Protein AF-A0A533MNU8-F1 (afdb_monomer)

pLDDT: mean 93.95, std 7.34, range [42.0, 98.75]

Mean predicted aligned error: 4.4 Å

Radius of gyration: 21.39 Å; Cα contacts (8 Å, |Δi|>4): 479; chains: 1; bounding box: 49×36×60 Å

Solvent-accessible surface area (backbone atoms only — not comparable to full-atom values): 11714 Å² total; per-residue (Å²): 131,82,55,63,58,58,56,50,42,51,74,52,52,31,62,83,19,85,41,32,45,70,52,74,74,72,39,68,40,96,87,63,68,30,37,36,36,43,27,75,46,27,35,34,39,33,30,90,92,70,39,64,24,40,38,41,59,70,57,35,58,45,40,55,76,58,51,42,58,82,24,80,37,34,50,53,67,32,48,60,43,76,71,55,90,77,22,35,32,35,41,27,76,41,28,36,37,46,30,37,80,90,44,44,65,31,64,45,43,64,72,53,40,54,52,42,51,76,58,49,34,66,76,19,86,40,36,47,64,51,48,67,70,40,70,40,94,87,68,68,28,41,37,37,42,29,73,50,28,35,35,39,34,30,88,94,58,45,73,30,50,37,43,68,63,35,42,56,53,42,48,76,54,48,31,87,80,15,84,40,42,54,61,65,36,65,58,49,76,56,88,63,24,32,36,32,39,28,72,28,23,37,33,36,30,36,48,85,74,74,40,78,48,79,47,78,46,81,85,126

Nearest PDB structures (foldseek):
  6swz-assembly1_AAA  TM=9.090E-01  e=2.881E-19  Corynebacterium glutamicum
  6sx4-assembly4_DDD  TM=9.041E-01  e=3.971E-18  Corynebacterium glutamicum
  6sx4-assembly2_BBB  TM=8.972E-01  e=9.354E-18  Corynebacterium glutamicum
  9jom-assembly1_A  TM=8.653E-01  e=8.839E-02  Wenyingzhuangia fucanilytica
  1qjs-assembly2_B  TM=2.068E-01  e=2.722E-03  Oryctolagus cuniculus

Secondary structure (DSSP, 8-state):
---HHHHHHHHTTGGGSTT-SEEEEEEE-TTSS-EEEEETTEEEEEETTTEEEEEEHHHHHHHHHTTGGGSTT-SB-SPPEEEETTEEEEEETTEEEEEETTTEEEEE-HHHHHHHHHTTGGGSTT-SB-SPPEEPTTSS-EEEEBSSEEEEEETTTEEEEEEHHHHHHHHHTTGGGSTT-SB-SPPEEETTEEEEEETTEEEEEETTTTEEEEEEPP--

Sequence (220 aa):
MFDEIEKKWASMGGADGVLGKPYGESRKTIDGNGKYQRFDNGSIYWNPDVGAFYIYGVVESKYTKMGYESSYLGFPTSDTIDLGDKRSYNNFTGGVIYCHPLFHCIALRGPILDKWKQMGAEKSVMGYPVREIQATEDGKGECQHFQFGDIYSHPDHGIFEMRGRPRIEWYKLGGLNGKFGPPVSEVTESEDGSYQNFKHGTIVWHGKQQKVDIQEHGTA

Structure (mmCIF, N/CA/C/O backbone):
data_AF-A0A533MNU8-F1
#
_entry.id   AF-A0A533MNU8-F1
#
loop_
_atom_site.group_PDB
_atom_site.id
_atom_site.type_symbol
_atom_site.label_atom_id
_atom_site.label_alt_id
_atom_site.label_comp_id
_atom_site.label_asym_id
_atom_site.label_entity_id
_atom_site.label_seq_id
_atom_site.pdbx_PDB_ins_code
_atom_site.Cartn_x
_atom_site.Cartn_y
_atom_site.Cartn_z
_atom_site.occupancy
_atom_site.B_iso_or_equiv
_atom_site.auth_seq_id
_atom_site.auth_comp_id
_atom_site.auth_asym_id
_atom_site.auth_atom_id
_atom_site.pdbx_PDB_model_num
ATOM 1 N N . MET A 1 1 ? 28.102 2.061 -23.383 1.00 45.12 1 MET A N 1
ATOM 2 C CA . MET A 1 1 ? 27.511 1.709 -22.076 1.00 45.12 1 MET A CA 1
ATOM 3 C C . MET A 1 1 ? 26.123 1.182 -22.381 1.00 45.12 1 MET A C 1
ATOM 5 O O . MET A 1 1 ? 25.365 1.924 -22.988 1.00 45.12 1 MET A O 1
ATOM 9 N N . PHE A 1 2 ? 25.849 -0.098 -22.127 1.00 53.19 2 PHE A N 1
ATOM 10 C CA . PHE A 1 2 ? 24.526 -0.674 -22.402 1.00 53.19 2 PHE A CA 1
ATOM 11 C C . PHE A 1 2 ? 23.472 -0.001 -21.521 1.00 53.19 2 PHE A C 1
ATOM 13 O O . PHE A 1 2 ? 23.753 0.256 -20.348 1.00 53.19 2 PHE A O 1
ATOM 20 N N . ASP A 1 3 ? 22.307 0.290 -22.097 1.00 86.75 3 ASP A N 1
ATOM 21 C CA . ASP A 1 3 ? 21.163 0.853 -21.383 1.00 86.75 3 ASP A CA 1
ATOM 22 C C . ASP A 1 3 ? 20.743 -0.123 -20.267 1.00 86.75 3 ASP A C 1
ATOM 24 O O . ASP A 1 3 ? 20.550 -1.312 -20.519 1.00 86.75 3 ASP A O 1
ATOM 28 N N . GLU A 1 4 ? 20.642 0.343 -19.017 1.00 93.94 4 GLU A N 1
ATOM 29 C CA . GLU A 1 4 ? 20.259 -0.501 -17.869 1.00 93.94 4 GLU A CA 1
ATOM 30 C C . GLU A 1 4 ? 18.870 -1.126 -18.065 1.00 93.94 4 GLU A C 1
ATOM 32 O O . GLU A 1 4 ? 18.605 -2.237 -17.604 1.00 93.94 4 GLU A O 1
ATOM 37 N N . ILE A 1 5 ? 18.006 -0.442 -18.820 1.00 96.38 5 ILE A N 1
ATOM 38 C CA . ILE A 1 5 ? 16.704 -0.956 -19.235 1.00 96.38 5 ILE A CA 1
ATOM 39 C C . ILE A 1 5 ? 16.857 -2.188 -20.137 1.00 96.38 5 ILE A C 1
ATOM 41 O O . ILE A 1 5 ? 16.197 -3.201 -19.911 1.00 96.38 5 ILE A O 1
ATOM 45 N N . GLU A 1 6 ? 17.740 -2.124 -21.135 1.00 95.12 6 GLU A N 1
ATOM 46 C CA . GLU A 1 6 ? 17.983 -3.225 -22.072 1.00 95.12 6 GLU A CA 1
ATOM 47 C C . GLU A 1 6 ? 18.607 -4.425 -21.356 1.00 95.12 6 GLU A C 1
ATOM 49 O O . GLU A 1 6 ? 18.153 -5.554 -21.539 1.00 95.12 6 GLU A O 1
ATOM 54 N N . LYS A 1 7 ? 19.591 -4.184 -20.476 1.00 95.31 7 LYS A N 1
ATOM 55 C CA . LYS A 1 7 ? 20.201 -5.244 -19.657 1.00 95.31 7 LYS A CA 1
ATOM 56 C C . LYS A 1 7 ? 19.157 -5.990 -18.833 1.00 95.31 7 LYS A C 1
ATOM 58 O O . LYS A 1 7 ? 19.188 -7.218 -18.768 1.00 95.31 7 LYS A O 1
ATOM 63 N N . LYS A 1 8 ? 18.239 -5.249 -18.207 1.00 96.69 8 LYS A N 1
ATOM 64 C CA . LYS A 1 8 ? 17.173 -5.826 -17.391 1.00 96.69 8 LYS A CA 1
ATOM 65 C C . LYS A 1 8 ? 16.153 -6.585 -18.235 1.00 96.69 8 LYS A C 1
ATOM 67 O O . LYS A 1 8 ? 15.795 -7.702 -17.893 1.00 96.69 8 LYS A O 1
ATOM 72 N N . TRP A 1 9 ? 15.719 -6.029 -19.360 1.00 97.31 9 TRP A N 1
ATOM 73 C CA . TRP A 1 9 ? 14.811 -6.733 -20.266 1.00 97.31 9 TRP A CA 1
ATOM 74 C C . TRP A 1 9 ? 15.428 -8.034 -20.804 1.00 97.31 9 TRP A C 1
ATOM 76 O O . TRP A 1 9 ? 14.780 -9.081 -20.793 1.00 97.31 9 TRP A O 1
ATOM 86 N N . ALA A 1 10 ? 16.705 -8.001 -21.196 1.00 96.38 10 ALA A N 1
ATOM 87 C CA . ALA A 1 10 ? 17.428 -9.180 -21.659 1.00 96.38 10 ALA A CA 1
ATOM 88 C C . ALA A 1 10 ? 17.548 -10.258 -20.567 1.00 96.38 10 ALA A C 1
ATOM 90 O O . ALA A 1 10 ? 17.359 -11.440 -20.857 1.00 96.38 10 ALA A O 1
ATOM 91 N N . SER A 1 11 ? 17.793 -9.877 -19.305 1.00 96.12 11 SER A N 1
ATOM 92 C CA . SER A 1 11 ? 17.856 -10.838 -18.192 1.00 96.12 11 SER A CA 1
ATOM 93 C C . SER A 1 11 ? 16.505 -11.484 -17.862 1.00 96.12 11 SER A C 1
ATOM 95 O O . SER A 1 11 ? 16.470 -12.556 -17.263 1.00 96.12 11 SER A O 1
ATOM 97 N N . MET A 1 12 ? 15.401 -10.875 -18.299 1.00 95.62 12 MET A N 1
ATOM 98 C CA . MET A 1 12 ? 14.038 -11.394 -18.154 1.00 95.62 12 MET A CA 1
ATOM 99 C C . MET A 1 12 ? 13.583 -12.279 -19.327 1.00 95.62 12 MET A C 1
ATOM 101 O O . MET A 1 12 ? 12.401 -12.609 -19.414 1.00 95.62 12 MET A O 1
ATOM 105 N N . GLY A 1 13 ? 14.489 -12.654 -20.237 1.00 96.56 13 GLY A N 1
ATOM 106 C CA . GLY A 1 13 ? 14.170 -13.465 -21.418 1.00 96.56 13 GLY A CA 1
ATOM 107 C C . GLY A 1 13 ? 13.817 -12.653 -22.667 1.00 96.56 13 GLY A C 1
ATOM 108 O O . GLY A 1 13 ? 13.390 -13.223 -23.668 1.00 96.56 13 GLY A O 1
ATOM 109 N N . GLY A 1 14 ? 14.006 -11.330 -22.638 1.00 96.06 14 GLY A N 1
ATOM 110 C CA . GLY A 1 14 ? 13.800 -10.471 -23.799 1.00 96.06 14 GLY A CA 1
ATOM 111 C C . GLY A 1 14 ? 12.376 -10.561 -24.356 1.00 96.06 14 GLY A C 1
ATOM 112 O O . GLY A 1 14 ? 11.398 -10.495 -23.612 1.00 96.06 14 GLY A O 1
ATOM 113 N N . ALA A 1 15 ? 12.259 -10.716 -25.677 1.00 96.69 15 ALA A N 1
ATOM 114 C CA . ALA A 1 15 ? 10.974 -10.733 -26.379 1.00 96.69 15 ALA A CA 1
ATOM 115 C C . ALA A 1 15 ? 10.077 -11.927 -26.008 1.00 96.69 15 ALA A C 1
ATOM 117 O O . ALA A 1 15 ? 8.860 -11.817 -26.145 1.00 96.69 15 ALA A O 1
ATOM 118 N N . ASP A 1 16 ? 10.666 -13.026 -25.531 1.00 96.94 16 ASP A N 1
ATOM 119 C CA . ASP A 1 16 ? 9.946 -14.219 -25.069 1.00 96.94 16 ASP A CA 1
ATOM 120 C C . ASP A 1 16 ? 9.620 -14.152 -23.562 1.00 96.94 16 ASP A C 1
ATOM 122 O O . ASP A 1 16 ? 8.959 -15.035 -23.014 1.00 96.94 16 ASP A O 1
ATOM 126 N N . GLY A 1 17 ? 10.093 -13.104 -22.880 1.00 96.12 17 GLY A N 1
ATOM 127 C CA . GLY A 1 17 ? 9.852 -12.848 -21.466 1.00 96.12 17 GLY A CA 1
ATOM 128 C C . GLY A 1 17 ? 8.482 -12.235 -21.175 1.00 96.12 17 GLY A C 1
ATOM 129 O O . GLY A 1 17 ? 7.736 -11.832 -22.066 1.00 96.12 17 GLY A O 1
ATOM 130 N N . VAL A 1 18 ? 8.167 -12.090 -19.882 1.00 94.62 18 VAL A N 1
ATOM 131 C CA . VAL A 1 18 ? 6.848 -11.620 -19.403 1.00 94.62 18 VAL A CA 1
ATOM 132 C C . VAL A 1 18 ? 6.447 -10.243 -19.945 1.00 94.62 18 VAL A C 1
ATOM 134 O O . VAL A 1 18 ? 5.264 -9.983 -20.160 1.00 94.62 18 VAL A O 1
ATOM 137 N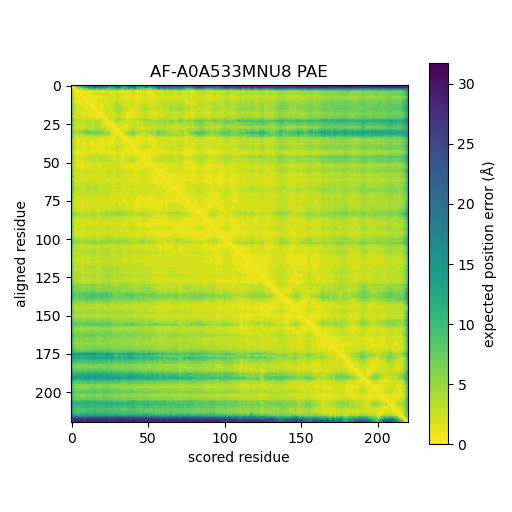 N . LEU A 1 19 ? 7.419 -9.362 -20.198 1.00 96.56 19 LEU A N 1
ATOM 138 C CA . LEU A 1 19 ? 7.156 -8.013 -20.703 1.00 96.56 19 LEU A CA 1
ATOM 139 C C . LEU A 1 19 ? 6.843 -7.985 -22.205 1.00 96.56 19 LEU A C 1
ATOM 141 O O . LEU A 1 19 ? 6.176 -7.054 -22.649 1.00 96.56 19 LEU A O 1
ATOM 145 N N . GLY A 1 20 ? 7.271 -8.994 -22.969 1.00 96.94 20 GLY A N 1
ATOM 146 C CA . GLY A 1 20 ? 7.137 -9.024 -24.424 1.00 96.94 20 GLY A CA 1
ATOM 147 C C . GLY A 1 20 ? 8.116 -8.090 -25.140 1.00 96.94 20 GLY A C 1
ATOM 148 O O . GLY A 1 20 ? 9.210 -7.792 -24.644 1.00 96.94 20 GLY A O 1
ATOM 149 N N . LYS A 1 21 ? 7.742 -7.641 -26.341 1.00 96.88 21 LYS A N 1
ATOM 150 C CA . LYS A 1 21 ? 8.601 -6.808 -27.191 1.00 96.88 21 LYS A CA 1
ATOM 151 C C . LYS A 1 21 ? 8.570 -5.347 -26.743 1.00 96.88 21 LYS A C 1
ATOM 153 O O . LYS A 1 21 ? 7.562 -4.893 -26.200 1.00 96.88 21 LYS A O 1
ATOM 158 N N . PRO A 1 22 ? 9.656 -4.586 -26.970 1.00 96.44 22 PRO A N 1
ATOM 159 C CA . PRO A 1 22 ? 9.650 -3.154 -26.721 1.00 96.44 22 PRO A CA 1
ATOM 160 C C . PRO A 1 22 ? 8.662 -2.452 -27.655 1.00 96.44 22 PRO A C 1
ATOM 162 O O . PRO A 1 22 ? 8.640 -2.677 -28.866 1.00 96.44 22 PRO A O 1
ATOM 165 N N . TYR A 1 23 ? 7.873 -1.554 -27.078 1.00 93.56 23 TYR A N 1
ATOM 166 C CA . TYR A 1 23 ? 6.987 -0.653 -27.793 1.00 93.56 23 TYR A CA 1
ATOM 167 C C . TYR A 1 23 ? 7.686 0.694 -28.022 1.00 93.56 23 TYR A C 1
ATOM 169 O O . TYR A 1 23 ? 7.708 1.563 -27.146 1.00 93.56 23 TYR A O 1
ATOM 177 N N . GLY A 1 24 ? 8.257 0.868 -29.216 1.00 90.94 24 GLY A N 1
ATOM 178 C CA . GLY A 1 24 ? 9.030 2.060 -29.580 1.00 90.94 24 GLY A CA 1
ATOM 179 C C . GLY A 1 24 ? 10.357 2.176 -28.824 1.00 90.94 24 GLY A C 1
ATOM 180 O O . GLY A 1 24 ? 10.807 1.223 -28.196 1.00 90.94 24 GLY A O 1
ATOM 181 N N . GLU A 1 25 ? 10.986 3.347 -28.895 1.00 90.38 25 GLU A N 1
ATOM 182 C CA . GLU A 1 25 ? 12.256 3.631 -28.212 1.00 90.38 25 GLU A CA 1
ATOM 183 C C . GLU A 1 25 ? 12.061 4.064 -26.753 1.00 90.38 25 GLU A C 1
ATOM 185 O O . GLU A 1 25 ? 10.991 4.557 -26.369 1.00 90.38 25 GLU A O 1
ATOM 190 N N . SER A 1 26 ? 13.130 3.947 -25.960 1.00 92.62 26 SER A N 1
ATOM 191 C CA . SER A 1 26 ? 13.148 4.422 -24.582 1.00 92.62 26 SER A CA 1
ATOM 192 C C . SER A 1 26 ? 13.075 5.948 -24.549 1.00 92.62 26 SER A C 1
ATOM 194 O O . SER A 1 26 ? 13.608 6.657 -25.405 1.00 92.62 26 SER A O 1
ATOM 196 N N . ARG A 1 27 ? 12.364 6.483 -23.558 1.00 94.62 27 ARG A N 1
ATOM 197 C CA . ARG A 1 27 ? 12.090 7.917 -23.420 1.00 94.62 27 ARG A CA 1
ATOM 198 C C . ARG A 1 27 ? 12.592 8.411 -22.079 1.00 94.62 27 ARG A C 1
ATOM 200 O O . ARG A 1 27 ? 12.615 7.662 -21.108 1.00 94.62 27 ARG A O 1
ATOM 207 N N . LYS A 1 28 ? 12.972 9.686 -22.013 1.00 94.81 28 LYS A N 1
ATOM 208 C CA . LYS A 1 28 ? 13.216 10.353 -20.730 1.00 94.81 28 LYS A CA 1
ATOM 209 C C . LYS A 1 28 ? 11.894 10.532 -19.984 1.00 94.81 28 LYS A C 1
ATOM 211 O O . LYS A 1 28 ? 10.858 10.748 -20.619 1.00 94.81 28 LYS A O 1
ATOM 216 N N . THR A 1 29 ? 11.941 10.451 -18.661 1.00 92.50 29 THR A N 1
ATOM 217 C CA . THR A 1 29 ? 10.822 10.858 -17.803 1.00 92.50 29 THR A CA 1
ATOM 218 C C . THR A 1 29 ? 10.595 12.363 -17.897 1.00 92.50 29 THR A C 1
ATOM 220 O O . THR A 1 29 ? 11.476 13.107 -18.337 1.00 92.50 29 THR A O 1
ATOM 223 N N . ILE A 1 30 ? 9.400 12.815 -17.512 1.00 89.75 30 ILE A N 1
ATOM 224 C CA . ILE A 1 30 ? 8.998 14.228 -17.641 1.00 89.75 30 ILE A CA 1
ATOM 225 C C . ILE A 1 30 ? 9.935 15.162 -16.863 1.00 89.75 30 ILE A C 1
ATOM 227 O O . ILE A 1 30 ? 10.275 16.238 -17.348 1.00 89.75 30 ILE A O 1
ATOM 231 N N . ASP A 1 31 ? 10.387 14.734 -15.686 1.00 85.19 31 ASP A N 1
ATOM 232 C CA . ASP A 1 31 ? 11.329 15.473 -14.842 1.00 85.19 31 ASP A CA 1
ATOM 233 C C . ASP A 1 31 ? 12.786 15.408 -15.338 1.00 85.19 31 ASP A C 1
ATOM 235 O O . ASP A 1 31 ? 13.654 16.102 -14.816 1.00 85.19 31 ASP A O 1
ATOM 239 N N . GLY A 1 32 ? 13.067 14.581 -16.350 1.00 88.94 32 GLY A N 1
ATOM 240 C CA . GLY A 1 32 ? 14.397 14.368 -16.910 1.00 88.94 32 GLY A CA 1
ATOM 241 C C . GLY A 1 32 ? 15.340 13.526 -16.043 1.00 88.94 32 GLY A C 1
ATOM 242 O O . GLY A 1 32 ? 16.451 13.244 -16.498 1.00 88.94 32 GLY A O 1
ATOM 243 N N . ASN A 1 33 ? 14.911 13.086 -14.855 1.00 89.38 33 ASN A N 1
ATOM 244 C CA . ASN A 1 33 ? 15.746 12.355 -13.894 1.00 89.38 33 ASN A CA 1
ATOM 245 C C . ASN A 1 33 ? 15.717 10.839 -14.097 1.00 89.38 33 ASN A C 1
ATOM 247 O O . ASN A 1 33 ? 16.211 10.084 -13.266 1.00 89.38 33 ASN A O 1
ATOM 251 N N . GLY A 1 34 ? 15.142 10.361 -15.192 1.00 94.31 34 GLY A N 1
ATOM 252 C CA . GLY A 1 34 ? 15.063 8.944 -15.475 1.00 94.31 34 GLY A CA 1
ATOM 253 C C . GLY A 1 34 ? 14.770 8.652 -16.933 1.00 94.31 34 GLY A C 1
ATOM 254 O O . GLY A 1 34 ? 14.656 9.535 -17.790 1.00 94.31 34 GLY A O 1
ATOM 255 N N . LYS A 1 35 ? 14.657 7.361 -17.210 1.00 95.94 35 LYS A N 1
ATOM 256 C CA . LYS A 1 35 ? 14.216 6.821 -18.488 1.00 95.94 35 LYS A CA 1
ATOM 257 C C . LYS A 1 35 ? 13.169 5.751 -18.254 1.00 95.94 35 LYS A C 1
ATOM 259 O O . LYS A 1 35 ? 13.171 5.089 -17.220 1.00 95.94 35 LYS A O 1
ATOM 264 N N . TYR A 1 36 ? 12.318 5.539 -19.241 1.00 96.50 36 TYR A N 1
ATOM 265 C CA . TYR A 1 36 ? 11.436 4.388 -19.275 1.00 96.50 36 TYR A CA 1
ATOM 266 C C . TYR A 1 36 ? 11.354 3.806 -20.681 1.00 96.50 36 TYR A C 1
ATOM 268 O O . TYR A 1 36 ? 11.509 4.510 -21.680 1.00 96.50 36 TYR A O 1
ATOM 276 N N . GLN A 1 37 ? 11.075 2.513 -20.749 1.00 96.88 37 GLN A N 1
ATOM 277 C CA . GLN A 1 37 ? 10.723 1.800 -21.968 1.00 96.88 37 GLN A CA 1
ATOM 278 C C . GLN A 1 37 ? 9.406 1.083 -21.722 1.00 96.88 37 GLN A C 1
ATOM 280 O O . GLN A 1 37 ? 9.255 0.375 -20.725 1.00 96.88 37 GLN A O 1
ATOM 285 N N . ARG A 1 38 ? 8.468 1.259 -22.650 1.00 96.56 38 ARG A N 1
ATOM 286 C CA . ARG A 1 38 ? 7.234 0.475 -22.676 1.00 96.56 38 ARG A CA 1
ATOM 287 C C . ARG A 1 38 ? 7.467 -0.812 -23.444 1.00 96.56 38 ARG A C 1
ATOM 289 O O . ARG A 1 38 ? 8.222 -0.825 -24.413 1.00 96.56 38 ARG A O 1
ATOM 296 N N . PHE A 1 39 ? 6.788 -1.859 -23.027 1.00 97.00 39 PHE A N 1
ATOM 297 C CA . PHE A 1 39 ? 6.738 -3.162 -23.666 1.00 97.00 39 PHE A CA 1
ATOM 298 C C . PHE A 1 39 ? 5.272 -3.574 -23.817 1.00 97.00 39 PHE A C 1
ATOM 300 O O . PHE A 1 39 ? 4.390 -2.914 -23.266 1.00 97.00 39 PHE A O 1
ATOM 307 N N . ASP A 1 40 ? 5.008 -4.658 -24.543 1.00 95.31 40 ASP A N 1
ATOM 308 C CA . ASP A 1 40 ? 3.643 -5.141 -24.792 1.00 95.31 40 ASP A CA 1
ATOM 309 C C . ASP A 1 40 ? 2.819 -5.320 -23.501 1.00 95.31 40 ASP A C 1
ATOM 311 O O . ASP A 1 40 ? 1.636 -4.984 -23.473 1.00 95.31 40 ASP A O 1
ATOM 315 N N . ASN A 1 41 ? 3.445 -5.809 -22.421 1.00 94.44 41 ASN A N 1
ATOM 316 C CA . ASN A 1 41 ? 2.749 -6.176 -21.179 1.00 94.44 41 ASN A CA 1
ATOM 317 C C . ASN A 1 41 ? 3.141 -5.339 -19.949 1.00 94.44 41 ASN A C 1
ATOM 319 O O . ASN A 1 41 ? 2.692 -5.637 -18.839 1.00 94.44 41 ASN A O 1
ATOM 323 N N . GLY A 1 42 ? 3.988 -4.320 -20.100 1.00 96.25 42 GLY A N 1
ATOM 324 C CA . GLY A 1 42 ? 4.452 -3.521 -18.968 1.00 96.25 42 GLY A CA 1
ATOM 325 C C . GLY A 1 42 ? 5.513 -2.498 -19.341 1.00 96.25 42 GLY A C 1
ATOM 326 O O . GLY A 1 42 ? 5.724 -2.187 -20.508 1.00 96.25 42 GLY A O 1
ATOM 327 N N . SER A 1 43 ? 6.198 -1.957 -18.341 1.00 97.31 43 SER A N 1
ATOM 328 C CA . SER A 1 43 ? 7.244 -0.952 -18.532 1.00 97.31 43 SER A CA 1
ATOM 329 C C . SER A 1 43 ? 8.441 -1.230 -17.635 1.00 97.31 43 SER A C 1
ATOM 331 O O . SER A 1 43 ? 8.279 -1.714 -16.518 1.00 97.31 43 SER A O 1
ATOM 333 N N . ILE A 1 44 ? 9.638 -0.878 -18.101 1.00 98.06 44 ILE A N 1
ATOM 334 C CA . ILE A 1 44 ? 10.830 -0.777 -17.254 1.00 98.06 44 ILE A CA 1
ATOM 335 C C . ILE A 1 44 ? 11.149 0.699 -17.073 1.00 98.06 44 ILE A C 1
ATOM 337 O O . ILE A 1 44 ? 11.264 1.431 -18.056 1.00 98.06 44 ILE A O 1
ATOM 341 N N . TYR A 1 45 ? 11.320 1.111 -15.823 1.00 97.50 45 TYR A N 1
ATOM 342 C CA . TYR A 1 45 ? 11.778 2.438 -15.434 1.00 97.50 45 TYR A CA 1
ATOM 343 C C . TYR A 1 45 ? 13.195 2.344 -14.898 1.00 97.50 45 TYR A C 1
ATOM 345 O O . TYR A 1 45 ? 13.511 1.403 -14.178 1.00 97.50 45 TYR A O 1
ATOM 353 N N . TRP A 1 46 ? 14.023 3.331 -15.215 1.00 97.12 46 TRP A N 1
ATOM 354 C CA . TRP A 1 46 ? 15.350 3.509 -14.650 1.00 97.12 46 TRP A CA 1
ATOM 355 C C . TRP A 1 46 ? 15.522 4.938 -14.144 1.00 97.12 46 TRP A C 1
ATOM 357 O O . TRP A 1 46 ? 15.183 5.894 -14.843 1.00 97.12 46 TRP A O 1
ATOM 367 N N . ASN A 1 47 ? 16.099 5.080 -12.958 1.00 94.94 47 ASN A N 1
ATOM 368 C CA . ASN A 1 47 ? 16.574 6.347 -12.407 1.00 94.94 47 ASN A CA 1
ATOM 369 C C . ASN A 1 47 ? 17.912 6.089 -11.676 1.00 94.94 47 ASN A C 1
ATOM 371 O O . ASN A 1 47 ? 18.102 4.990 -11.147 1.00 94.94 47 ASN A O 1
ATOM 375 N N . PRO A 1 48 ? 18.859 7.046 -11.668 1.00 94.31 48 PRO A N 1
ATOM 376 C CA . PRO A 1 48 ? 20.182 6.865 -11.069 1.00 94.31 48 PRO A CA 1
ATOM 377 C C . PRO A 1 48 ? 20.168 6.548 -9.567 1.00 94.31 48 PRO A C 1
ATOM 379 O O . PRO A 1 48 ? 21.097 5.892 -9.103 1.00 94.31 48 PRO A O 1
ATOM 382 N N . ASP A 1 49 ? 19.145 6.972 -8.824 1.00 93.88 49 ASP A N 1
ATOM 383 C CA . ASP A 1 49 ? 19.070 6.798 -7.371 1.00 93.88 49 ASP A CA 1
ATOM 384 C C . ASP A 1 49 ? 18.606 5.389 -6.978 1.00 93.88 49 ASP A C 1
ATOM 386 O O . ASP A 1 49 ? 18.992 4.878 -5.927 1.00 93.88 49 ASP A O 1
ATOM 390 N N . VAL A 1 50 ? 17.779 4.749 -7.815 1.00 94.88 50 VAL A N 1
ATOM 391 C CA . VAL A 1 50 ? 17.130 3.466 -7.481 1.00 94.88 50 VAL A CA 1
ATOM 392 C C . VAL A 1 50 ? 17.486 2.320 -8.431 1.00 94.88 50 VAL A C 1
ATOM 394 O O . VAL A 1 50 ? 17.437 1.161 -8.034 1.00 94.88 50 VAL A O 1
ATOM 397 N N . GLY A 1 51 ? 17.905 2.609 -9.662 1.00 96.00 51 GLY A N 1
ATOM 398 C CA . GLY A 1 51 ? 18.203 1.608 -10.688 1.00 96.00 51 GLY A CA 1
ATOM 399 C C . GLY A 1 51 ? 17.007 1.279 -11.586 1.00 96.00 51 GLY A C 1
ATOM 400 O O . GLY A 1 51 ? 16.067 2.065 -11.697 1.00 96.00 51 GLY A O 1
ATOM 401 N N . ALA A 1 52 ? 17.080 0.142 -12.291 1.00 97.44 52 ALA A N 1
ATOM 402 C CA . ALA A 1 52 ? 16.057 -0.294 -13.244 1.00 97.44 52 ALA A CA 1
ATOM 403 C C . ALA A 1 52 ? 15.066 -1.282 -12.610 1.00 97.44 52 ALA A C 1
ATOM 405 O O . ALA A 1 52 ? 15.488 -2.315 -12.087 1.00 97.44 52 ALA A O 1
ATOM 406 N N . PHE A 1 53 ? 13.761 -1.037 -12.741 1.00 98.31 53 PHE A N 1
ATOM 407 C CA . PHE A 1 53 ? 12.695 -1.917 -12.249 1.00 98.31 53 PHE A CA 1
ATOM 408 C C . PHE A 1 53 ? 11.530 -2.022 -13.221 1.00 98.31 53 PHE A C 1
ATOM 410 O O . PHE A 1 53 ? 11.181 -1.047 -13.891 1.00 98.31 53 PHE A O 1
ATOM 417 N N . TYR A 1 54 ? 10.928 -3.209 -13.290 1.00 97.94 54 TYR A N 1
ATOM 418 C CA . TYR A 1 54 ? 9.766 -3.446 -14.134 1.00 97.94 54 TYR A CA 1
ATOM 419 C C . TYR A 1 54 ? 8.454 -3.363 -13.356 1.00 97.94 54 TYR A C 1
ATOM 421 O O . TYR A 1 54 ? 8.342 -3.803 -12.209 1.00 97.94 54 TYR A O 1
ATOM 429 N N . ILE A 1 55 ? 7.437 -2.841 -14.032 1.00 98.19 55 ILE A N 1
ATOM 430 C CA . ILE A 1 55 ? 6.053 -2.827 -13.573 1.00 98.19 55 ILE A CA 1
ATOM 431 C C . ILE A 1 55 ? 5.196 -3.439 -14.677 1.00 98.19 55 ILE A C 1
ATOM 433 O O . ILE A 1 55 ? 5.298 -3.022 -15.832 1.00 98.19 55 ILE A O 1
ATOM 437 N N . TYR A 1 56 ? 4.355 -4.416 -14.344 1.00 96.94 56 TYR A N 1
ATOM 438 C CA . TYR A 1 56 ? 3.456 -5.045 -15.313 1.00 96.94 56 TYR A CA 1
ATOM 439 C C . TYR A 1 56 ? 2.069 -5.343 -14.729 1.00 96.94 56 TYR A C 1
ATOM 441 O O . TYR A 1 56 ? 1.829 -5.238 -13.521 1.00 96.94 56 TYR A O 1
ATOM 449 N N . GLY A 1 57 ? 1.134 -5.705 -15.609 1.00 95.19 57 GLY A N 1
ATOM 450 C CA . GLY A 1 57 ? -0.197 -6.175 -15.230 1.00 95.19 57 GLY A CA 1
ATOM 451 C C . GLY A 1 57 ? -1.036 -5.143 -14.467 1.00 95.19 57 GLY A C 1
ATOM 452 O O . GLY A 1 57 ? -1.057 -3.954 -14.781 1.00 95.19 57 GLY A O 1
ATOM 453 N N . VAL A 1 58 ? -1.772 -5.605 -13.452 1.00 96.69 58 VAL A N 1
ATOM 454 C CA . VAL A 1 58 ? -2.738 -4.761 -12.722 1.00 96.69 58 VAL A CA 1
ATOM 455 C C . VAL A 1 58 ? -2.077 -3.629 -11.928 1.00 96.69 58 VAL A C 1
ATOM 457 O O . VAL A 1 58 ? -2.689 -2.571 -11.763 1.00 96.69 58 VAL A O 1
ATOM 460 N N . VAL A 1 59 ? -0.824 -3.808 -11.492 1.00 98.25 59 VAL A N 1
ATOM 461 C CA . VAL A 1 59 ? -0.062 -2.745 -10.821 1.00 98.25 59 VAL A CA 1
ATOM 462 C C . VAL A 1 59 ? 0.259 -1.620 -11.804 1.00 98.25 59 VAL A C 1
ATOM 464 O O . VAL A 1 59 ? 0.026 -0.452 -11.493 1.00 98.25 59 VAL A O 1
ATOM 467 N N . GLU A 1 60 ? 0.708 -1.962 -13.014 1.00 97.25 60 GLU A N 1
ATOM 468 C CA . GLU A 1 60 ? 0.991 -0.995 -14.085 1.00 97.25 60 GLU A CA 1
ATOM 469 C C . GLU A 1 60 ? -0.269 -0.215 -14.486 1.00 97.25 60 GLU A C 1
ATOM 471 O O . GLU A 1 60 ? -0.235 1.013 -14.601 1.00 97.25 60 GLU A O 1
ATOM 476 N N . SER A 1 61 ? -1.418 -0.893 -14.543 1.00 96.69 61 SER A N 1
ATOM 477 C CA . SER A 1 61 ? -2.709 -0.250 -14.808 1.00 96.69 61 SER A CA 1
ATOM 478 C C . SER A 1 61 ? -3.091 0.788 -13.744 1.00 96.69 61 SER A C 1
ATOM 480 O O . SER A 1 61 ? -3.663 1.833 -14.069 1.00 96.69 61 SER A O 1
ATOM 482 N N . LYS A 1 62 ? -2.802 0.527 -12.461 1.00 97.88 62 LYS A N 1
ATOM 483 C CA . LYS A 1 62 ? -3.036 1.492 -11.374 1.00 97.88 62 LYS A CA 1
ATOM 484 C C . LYS A 1 62 ? -2.040 2.646 -11.434 1.00 97.88 62 LYS A C 1
ATOM 486 O O . LYS A 1 62 ? -2.465 3.796 -11.365 1.00 97.88 62 LYS A O 1
ATOM 491 N N . TYR A 1 63 ? -0.757 2.347 -11.604 1.00 98.06 63 TYR A N 1
ATOM 492 C CA . TYR A 1 63 ? 0.306 3.347 -11.693 1.00 98.06 63 TYR A CA 1
ATOM 493 C C . TYR A 1 63 ? 0.076 4.325 -12.856 1.00 98.06 63 TYR A C 1
ATOM 495 O O . TYR A 1 63 ? 0.147 5.539 -12.675 1.00 98.06 63 TYR A O 1
ATOM 503 N N . THR A 1 64 ? -0.354 3.808 -14.010 1.00 95.88 64 THR A N 1
ATOM 504 C CA . THR A 1 64 ? -0.784 4.597 -15.172 1.00 95.88 64 THR A CA 1
ATOM 505 C C . THR A 1 64 ? -1.886 5.594 -14.823 1.00 95.88 64 THR A C 1
ATOM 507 O O . THR A 1 64 ? -1.774 6.781 -15.127 1.00 95.88 64 THR A O 1
ATOM 510 N N . LYS A 1 65 ? -2.948 5.138 -14.146 1.00 97.31 65 LYS A N 1
ATOM 511 C CA . LYS A 1 65 ? -4.075 5.998 -13.741 1.00 97.31 65 LYS A CA 1
ATOM 512 C C . LYS A 1 65 ? -3.673 7.083 -12.744 1.00 97.31 65 LYS A C 1
ATOM 514 O O . LYS 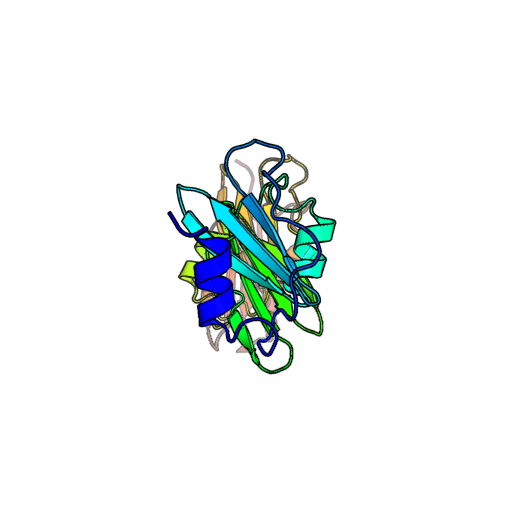A 1 65 ? -4.357 8.095 -12.655 1.00 97.31 65 LYS A O 1
ATOM 519 N N . MET A 1 66 ? -2.595 6.868 -11.996 1.00 97.25 66 MET A N 1
ATOM 520 C CA . MET A 1 66 ? -2.067 7.839 -11.040 1.00 97.25 66 MET A CA 1
ATOM 521 C C . MET A 1 66 ? -1.146 8.881 -11.684 1.00 97.25 66 MET A C 1
ATOM 523 O O . MET A 1 66 ? -0.786 9.842 -11.014 1.00 97.25 66 MET A O 1
ATOM 527 N N . GLY A 1 67 ? -0.785 8.723 -12.961 1.00 96.12 67 GLY A N 1
ATOM 528 C CA . GLY A 1 67 ? 0.154 9.616 -13.644 1.00 96.12 67 GLY A CA 1
ATOM 529 C C . GLY A 1 67 ? 1.608 9.146 -13.587 1.00 96.12 67 GLY A C 1
ATOM 530 O O . GLY A 1 67 ? 2.511 9.969 -13.720 1.00 96.12 67 GLY A O 1
ATOM 531 N N . TYR A 1 68 ? 1.837 7.839 -13.420 1.00 94.94 68 TYR A N 1
ATOM 532 C CA . TYR A 1 68 ? 3.163 7.217 -13.462 1.00 94.94 68 TYR A CA 1
ATOM 533 C C . TYR A 1 68 ? 4.146 7.856 -12.460 1.00 94.94 68 TYR A C 1
ATOM 535 O O . TYR A 1 68 ? 3.786 8.120 -11.307 1.00 94.94 68 TYR A O 1
ATOM 543 N N . GLU A 1 69 ? 5.385 8.113 -12.883 1.00 94.81 69 GLU A N 1
ATOM 544 C CA . GLU A 1 69 ? 6.457 8.679 -12.066 1.00 94.81 69 GLU A CA 1
ATOM 545 C C . GLU A 1 69 ? 6.219 10.140 -11.684 1.00 94.81 69 GLU A C 1
ATOM 547 O O . GLU A 1 69 ? 6.842 10.635 -10.753 1.00 94.81 69 GLU A O 1
ATOM 552 N N . SER A 1 70 ? 5.292 10.821 -12.366 1.00 94.25 70 SER A N 1
ATOM 553 C CA . SER A 1 70 ? 4.878 12.185 -12.013 1.00 94.25 70 SER A CA 1
ATOM 554 C C . SER A 1 70 ? 3.896 12.221 -10.835 1.00 94.25 70 SER A C 1
ATOM 556 O O . SER A 1 70 ? 3.561 13.295 -10.340 1.00 94.25 70 SER A O 1
ATOM 558 N N . SER A 1 71 ? 3.403 11.060 -10.390 1.00 96.44 71 SER A N 1
ATOM 559 C CA . SER A 1 71 ? 2.586 10.941 -9.181 1.00 96.44 71 SER A CA 1
ATOM 560 C C . SER A 1 71 ? 3.442 11.020 -7.913 1.00 96.44 71 SER A C 1
ATOM 562 O O . SER A 1 71 ? 4.662 10.876 -7.959 1.00 96.44 71 SER A O 1
ATOM 564 N N . TYR A 1 72 ? 2.802 11.138 -6.745 1.00 95.94 72 TYR A N 1
ATOM 565 C CA . TYR A 1 72 ? 3.516 11.104 -5.461 1.00 95.94 72 TYR A CA 1
ATOM 566 C C . TYR A 1 72 ? 4.279 9.792 -5.211 1.00 95.94 72 TYR A C 1
ATOM 568 O O . TYR A 1 72 ? 5.118 9.742 -4.317 1.00 95.94 72 TYR A O 1
ATOM 576 N N . LEU A 1 73 ? 3.977 8.715 -5.949 1.00 97.62 73 LEU A N 1
ATOM 577 C CA . LEU A 1 73 ? 4.706 7.457 -5.817 1.00 97.62 73 LEU A CA 1
ATOM 578 C C . LEU A 1 73 ? 6.140 7.586 -6.341 1.00 97.62 73 LEU A C 1
ATOM 580 O O . LEU A 1 73 ? 7.036 6.947 -5.794 1.00 97.62 73 LEU A O 1
ATOM 584 N N . GLY A 1 74 ? 6.376 8.420 -7.355 1.00 96.94 74 GLY A N 1
ATOM 585 C CA . GLY A 1 74 ? 7.672 8.514 -8.020 1.00 96.94 74 GLY A CA 1
ATOM 586 C C . GLY A 1 74 ? 8.057 7.211 -8.724 1.00 96.94 74 GLY A C 1
ATOM 587 O O . GLY A 1 74 ? 7.198 6.520 -9.278 1.00 96.94 74 GLY A O 1
ATOM 588 N N . PHE A 1 75 ? 9.347 6.877 -8.721 1.00 97.62 75 PHE A N 1
ATOM 589 C CA . PHE A 1 75 ? 9.904 5.738 -9.454 1.00 97.62 75 PHE A CA 1
ATOM 590 C C . PHE A 1 75 ? 9.678 4.407 -8.727 1.00 97.62 75 PHE A C 1
ATOM 592 O O . PHE A 1 75 ? 9.687 4.379 -7.493 1.00 97.62 75 PHE A O 1
ATOM 599 N N . PRO A 1 76 ? 9.516 3.283 -9.451 1.00 98.25 76 PRO A N 1
ATOM 600 C CA . PRO A 1 76 ? 9.543 1.967 -8.825 1.00 98.25 76 PRO A CA 1
ATOM 601 C C . PRO A 1 76 ? 10.900 1.698 -8.166 1.00 98.25 76 PRO A C 1
ATOM 603 O O . PRO A 1 76 ? 11.945 2.084 -8.682 1.00 98.25 76 PRO A O 1
ATOM 606 N N . THR A 1 77 ? 10.866 0.998 -7.037 1.00 98.31 77 THR A N 1
ATOM 607 C CA . THR A 1 77 ? 12.040 0.543 -6.269 1.00 98.31 77 THR A CA 1
ATOM 608 C C . THR A 1 77 ? 12.074 -0.974 -6.107 1.00 98.31 77 THR A C 1
ATOM 610 O O . THR A 1 77 ? 12.954 -1.529 -5.452 1.00 98.31 77 THR A O 1
ATOM 613 N N . SER A 1 78 ? 11.098 -1.663 -6.694 1.00 98.56 78 SER A N 1
ATOM 614 C CA . SER A 1 78 ? 11.101 -3.106 -6.847 1.00 98.56 78 SER A CA 1
ATOM 615 C C . SER A 1 78 ? 10.499 -3.483 -8.184 1.00 98.56 78 SER A C 1
ATOM 617 O O . SER A 1 78 ? 9.652 -2.777 -8.737 1.00 98.56 78 SER A O 1
ATOM 619 N N . ASP A 1 79 ? 10.880 -4.665 -8.639 1.00 98.44 79 ASP A N 1
ATOM 620 C CA . ASP A 1 79 ? 10.140 -5.382 -9.661 1.00 98.44 79 ASP A CA 1
ATOM 621 C C . ASP A 1 79 ? 8.732 -5.731 -9.175 1.00 98.44 79 ASP A C 1
ATOM 623 O O . ASP A 1 79 ? 8.457 -5.687 -7.969 1.00 98.44 79 ASP A O 1
ATOM 627 N N . THR A 1 80 ? 7.824 -6.043 -10.106 1.00 98.50 80 THR A N 1
ATOM 628 C CA . THR A 1 80 ? 6.484 -6.510 -9.730 1.00 98.50 80 THR A CA 1
ATOM 629 C C . THR A 1 80 ? 6.610 -7.862 -9.054 1.00 98.50 80 THR A C 1
ATOM 631 O O . THR A 1 80 ? 7.058 -8.836 -9.663 1.00 98.50 80 THR A O 1
ATOM 634 N N . ILE A 1 81 ? 6.194 -7.903 -7.793 1.00 98.38 81 ILE A N 1
ATOM 635 C CA . ILE A 1 81 ? 6.214 -9.092 -6.953 1.00 98.38 81 ILE A CA 1
ATOM 636 C C . ILE A 1 81 ? 4.850 -9.762 -7.068 1.00 98.38 81 ILE A C 1
ATOM 638 O O . ILE A 1 81 ? 3.828 -9.158 -6.740 1.00 98.38 81 ILE A O 1
ATOM 642 N N . ASP A 1 82 ? 4.843 -11.002 -7.553 1.00 96.62 82 ASP A N 1
ATOM 643 C CA . ASP A 1 82 ? 3.655 -11.852 -7.603 1.00 96.62 82 ASP A CA 1
ATOM 644 C C . ASP A 1 82 ? 3.445 -12.525 -6.240 1.00 96.62 82 ASP A C 1
ATOM 646 O O . ASP A 1 82 ? 4.356 -13.144 -5.687 1.00 96.62 82 ASP A O 1
ATOM 650 N N . LEU A 1 83 ? 2.241 -12.376 -5.690 1.00 96.88 83 LEU A N 1
ATOM 651 C CA . LEU A 1 83 ? 1.824 -12.958 -4.414 1.00 96.88 83 LEU A CA 1
ATOM 652 C C . LEU A 1 83 ? 0.870 -14.152 -4.600 1.00 96.88 83 LEU A C 1
ATOM 654 O O . LEU A 1 83 ? 0.333 -14.668 -3.618 1.00 96.88 83 LEU A O 1
ATOM 658 N N . GLY A 1 84 ? 0.641 -14.593 -5.839 1.00 95.81 84 GLY A N 1
ATOM 659 C CA . GLY A 1 84 ? -0.291 -15.663 -6.177 1.00 95.81 84 GLY A CA 1
ATOM 660 C C . GLY A 1 84 ? -1.756 -15.225 -6.123 1.00 95.81 84 GLY A C 1
ATOM 661 O O . GLY A 1 84 ? -2.113 -14.162 -5.612 1.00 95.81 84 GLY A O 1
ATOM 662 N N . ASP A 1 85 ? -2.647 -16.045 -6.681 1.00 95.44 85 ASP A N 1
ATOM 663 C CA . ASP A 1 85 ? -4.094 -15.777 -6.757 1.00 95.44 85 ASP A CA 1
ATOM 664 C C . ASP A 1 85 ? -4.437 -14.379 -7.300 1.00 95.44 85 ASP A C 1
ATOM 666 O O . ASP A 1 85 ? -5.345 -13.701 -6.815 1.00 95.44 85 ASP A O 1
ATOM 670 N N . LYS A 1 86 ? -3.696 -13.944 -8.329 1.00 95.75 86 LYS A N 1
ATOM 671 C CA . LYS A 1 86 ? -3.853 -12.635 -8.990 1.00 95.75 86 LYS A CA 1
ATOM 672 C C . LYS A 1 86 ? -3.558 -11.439 -8.072 1.00 95.75 86 LYS A C 1
ATOM 674 O O . LYS A 1 86 ? -4.066 -10.341 -8.308 1.00 95.75 86 LYS A O 1
ATOM 679 N N . ARG A 1 87 ? -2.750 -11.641 -7.031 1.00 97.75 87 ARG A N 1
ATOM 680 C CA . ARG A 1 87 ? -2.263 -10.591 -6.132 1.00 97.75 87 ARG A CA 1
ATOM 681 C C . ARG A 1 87 ? -0.848 -10.211 -6.519 1.00 97.75 87 ARG A C 1
ATOM 683 O O . ARG A 1 87 ? -0.045 -11.061 -6.879 1.00 97.75 87 ARG A O 1
ATOM 690 N N . SER A 1 88 ? -0.543 -8.928 -6.455 1.00 98.31 88 SER A N 1
ATOM 691 C CA . SER A 1 88 ? 0.794 -8.431 -6.772 1.00 98.31 88 SER A CA 1
ATOM 692 C C . SER A 1 88 ? 1.033 -7.080 -6.126 1.00 98.31 88 SER A C 1
ATOM 694 O O . SER A 1 88 ? 0.081 -6.400 -5.733 1.00 98.31 88 SER A O 1
ATOM 696 N N . TYR A 1 89 ? 2.297 -6.686 -6.012 1.00 98.69 89 TYR A N 1
ATOM 697 C CA . TYR A 1 89 ? 2.647 -5.335 -5.599 1.00 98.69 89 TYR A CA 1
ATOM 698 C C . TYR A 1 89 ? 3.967 -4.856 -6.207 1.00 98.69 89 TYR A C 1
ATOM 700 O O . TYR A 1 89 ? 4.818 -5.651 -6.605 1.00 98.69 89 TYR A O 1
ATOM 708 N N . ASN A 1 90 ? 4.143 -3.536 -6.238 1.00 98.75 90 ASN A N 1
ATOM 709 C CA . ASN A 1 90 ? 5.431 -2.881 -6.469 1.00 98.75 90 ASN A CA 1
ATOM 710 C C . ASN A 1 90 ? 5.676 -1.855 -5.363 1.00 98.75 90 ASN A C 1
ATOM 712 O O . ASN A 1 90 ? 4.748 -1.143 -4.964 1.00 98.75 90 ASN A O 1
ATOM 716 N N . ASN A 1 91 ? 6.925 -1.746 -4.909 1.00 98.62 91 ASN A N 1
ATOM 717 C CA . ASN A 1 91 ? 7.384 -0.604 -4.123 1.00 98.62 91 ASN A CA 1
ATOM 718 C C . ASN A 1 91 ? 7.789 0.545 -5.046 1.00 98.62 91 ASN A C 1
ATOM 720 O O . ASN A 1 91 ? 8.247 0.328 -6.169 1.00 98.62 91 ASN A O 1
ATOM 724 N N . PHE A 1 92 ? 7.642 1.759 -4.532 1.00 98.62 92 PHE A N 1
ATOM 725 C CA . PHE A 1 92 ? 8.005 3.003 -5.187 1.00 98.62 92 PHE A CA 1
ATOM 726 C C . PHE A 1 92 ? 8.750 3.910 -4.204 1.00 98.62 92 PHE A C 1
ATOM 728 O O . PHE A 1 92 ? 8.683 3.706 -2.990 1.00 98.62 92 PHE A O 1
ATOM 735 N N . THR A 1 93 ? 9.436 4.933 -4.705 1.00 97.25 93 THR A N 1
ATOM 736 C CA . THR A 1 93 ? 10.175 5.902 -3.878 1.00 97.25 93 THR A CA 1
ATOM 737 C C . THR A 1 93 ? 9.293 6.597 -2.839 1.00 97.25 93 THR A C 1
ATOM 739 O O . THR A 1 93 ? 9.746 6.873 -1.735 1.00 97.25 93 THR A O 1
ATOM 742 N N . GLY A 1 94 ? 8.028 6.855 -3.176 1.00 96.94 94 GLY A N 1
ATOM 743 C CA . GLY A 1 94 ? 7.058 7.544 -2.322 1.00 96.94 94 GLY A CA 1
ATOM 744 C C . GLY A 1 94 ? 5.950 6.649 -1.764 1.00 96.94 94 GLY A C 1
ATOM 745 O O . GLY A 1 94 ? 4.990 7.163 -1.190 1.00 96.94 94 GLY A O 1
ATOM 746 N N . GLY A 1 95 ? 6.022 5.325 -1.943 1.00 98.00 95 GLY A N 1
ATOM 747 C CA . GLY A 1 95 ? 4.965 4.447 -1.450 1.00 98.00 95 GLY A CA 1
ATOM 748 C C . GLY A 1 95 ? 4.976 3.029 -2.004 1.00 98.00 95 GLY A C 1
ATOM 749 O O . GLY A 1 95 ? 6.009 2.458 -2.341 1.00 98.00 95 GLY A O 1
ATOM 750 N N . VAL A 1 96 ? 3.793 2.430 -2.069 1.00 98.69 96 VAL A N 1
ATOM 751 C CA . VAL A 1 96 ? 3.581 1.075 -2.584 1.00 98.69 96 VAL A CA 1
ATOM 752 C C . VAL A 1 96 ? 2.231 1.005 -3.288 1.00 98.69 96 VAL A C 1
ATOM 754 O O . VAL A 1 96 ? 1.301 1.701 -2.886 1.00 98.69 96 VAL A O 1
ATOM 757 N N . ILE A 1 97 ? 2.099 0.149 -4.299 1.00 98.75 97 ILE A N 1
ATOM 758 C CA . ILE A 1 97 ? 0.793 -0.259 -4.833 1.00 98.75 97 ILE A CA 1
ATOM 759 C C . ILE A 1 97 ? 0.615 -1.741 -4.534 1.00 98.75 97 ILE A C 1
ATOM 761 O O . ILE A 1 97 ? 1.390 -2.542 -5.045 1.00 98.75 97 ILE A O 1
ATOM 765 N N . TYR A 1 98 ? -0.415 -2.094 -3.765 1.00 98.50 98 TYR A N 1
ATOM 766 C CA . TYR A 1 98 ? -0.849 -3.477 -3.543 1.00 98.50 98 TYR A CA 1
ATOM 767 C C . TYR A 1 98 ? -2.133 -3.755 -4.316 1.00 98.50 98 TYR A C 1
ATOM 769 O O . TYR A 1 98 ? -3.097 -3.000 -4.212 1.00 98.50 98 TYR A O 1
ATOM 777 N N . CYS A 1 99 ? -2.164 -4.860 -5.052 1.00 98.25 99 CYS A N 1
ATOM 778 C CA . CYS A 1 99 ? -3.313 -5.304 -5.827 1.00 98.25 99 CYS A CA 1
ATOM 779 C C . CYS A 1 99 ? -3.911 -6.584 -5.250 1.00 98.25 99 CYS A C 1
ATOM 781 O O . CYS A 1 99 ? -3.220 -7.590 -5.081 1.00 98.25 99 CYS A O 1
ATOM 783 N N . HIS A 1 100 ? -5.222 -6.554 -5.015 1.00 97.62 100 HIS A N 1
ATOM 784 C CA . HIS A 1 100 ? -6.018 -7.706 -4.609 1.00 97.62 100 HIS A CA 1
ATOM 785 C C . HIS A 1 100 ? -7.228 -7.871 -5.546 1.00 97.62 100 HIS A C 1
ATOM 787 O O . HIS A 1 100 ? -7.895 -6.877 -5.844 1.00 97.62 100 HIS A O 1
ATOM 793 N N . PRO A 1 101 ? -7.589 -9.094 -5.986 1.00 96.06 101 PRO A N 1
ATOM 794 C CA . PRO A 1 101 ? -8.668 -9.294 -6.961 1.00 96.06 101 PRO A CA 1
ATOM 795 C C . PRO A 1 101 ? -10.038 -8.781 -6.491 1.00 96.06 101 PRO A C 1
ATOM 797 O O . PRO A 1 101 ? -10.839 -8.353 -7.316 1.00 96.06 101 PRO A O 1
ATOM 800 N N . LEU A 1 102 ? -10.301 -8.792 -5.179 1.00 95.25 102 LEU A N 1
ATOM 801 C CA . LEU A 1 102 ? -11.564 -8.307 -4.600 1.00 95.25 102 LEU A CA 1
ATOM 802 C C . LEU A 1 102 ? -11.555 -6.827 -4.197 1.00 95.25 102 LEU A C 1
ATOM 804 O O . LEU A 1 102 ? -12.622 -6.240 -4.068 1.00 95.25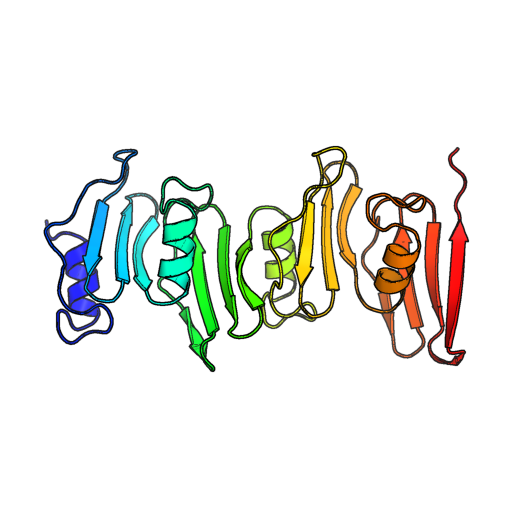 102 LEU A O 1
ATOM 808 N N . PHE A 1 103 ? -10.381 -6.231 -3.966 1.00 92.62 103 PHE A N 1
ATOM 809 C CA . PHE A 1 103 ? -10.272 -4.870 -3.411 1.00 92.62 103 PHE A CA 1
ATOM 810 C C . PHE A 1 103 ? -9.547 -3.896 -4.337 1.00 92.62 103 PHE A C 1
ATOM 812 O O . PHE A 1 103 ? -9.276 -2.759 -3.963 1.00 92.62 103 PHE A O 1
ATOM 819 N N . HIS A 1 104 ? -9.267 -4.341 -5.562 1.00 94.88 104 HIS A N 1
ATOM 820 C CA . HIS A 1 104 ? -8.517 -3.606 -6.568 1.00 94.88 104 HIS A CA 1
ATOM 821 C C . HIS A 1 104 ? -7.081 -3.290 -6.122 1.00 94.88 104 HIS A C 1
ATOM 823 O O . HIS A 1 104 ? -6.525 -3.922 -5.223 1.00 94.88 104 HIS A O 1
ATOM 829 N N . CYS A 1 105 ? -6.450 -2.365 -6.841 1.00 97.94 105 CYS A N 1
ATOM 830 C CA . CYS A 1 105 ? -5.103 -1.893 -6.575 1.00 97.94 105 CYS A CA 1
ATOM 831 C C . CYS A 1 105 ? -5.151 -0.589 -5.788 1.00 97.94 105 CYS A C 1
ATOM 833 O O . CYS A 1 105 ? -5.641 0.419 -6.307 1.00 97.94 105 CYS A O 1
ATOM 835 N N . ILE A 1 106 ? -4.612 -0.615 -4.574 1.00 98.19 106 ILE A N 1
ATOM 836 C CA . ILE A 1 106 ? -4.598 0.509 -3.641 1.00 98.19 106 ILE A CA 1
ATOM 837 C C . ILE A 1 106 ? -3.161 0.982 -3.441 1.00 98.19 106 ILE A C 1
ATOM 839 O O . ILE A 1 106 ? -2.251 0.169 -3.254 1.00 98.19 106 ILE A O 1
ATOM 843 N N . ALA A 1 107 ? -2.966 2.300 -3.491 1.00 97.81 107 ALA A N 1
ATOM 844 C CA . ALA A 1 107 ? -1.677 2.923 -3.245 1.00 97.81 107 ALA A CA 1
ATOM 845 C C . ALA A 1 107 ? -1.583 3.416 -1.795 1.00 97.81 107 ALA A C 1
ATOM 847 O O . ALA A 1 107 ? -2.462 4.132 -1.325 1.00 97.81 107 ALA A O 1
ATOM 848 N N . LEU A 1 108 ? -0.497 3.078 -1.103 1.00 97.88 108 LEU A N 1
ATOM 849 C CA . LEU A 1 108 ? -0.231 3.507 0.271 1.00 97.88 108 LEU A CA 1
ATOM 850 C C . LEU A 1 108 ? 1.055 4.324 0.317 1.00 97.88 108 LEU A C 1
ATOM 852 O O . LEU A 1 108 ? 1.964 4.108 -0.488 1.00 97.88 108 LEU A O 1
ATOM 856 N N . ARG A 1 109 ? 1.134 5.248 1.276 1.00 96.75 109 ARG A N 1
ATOM 857 C CA . ARG A 1 109 ? 2.293 6.118 1.502 1.00 96.75 109 ARG A CA 1
ATOM 858 C C . ARG A 1 109 ? 2.418 6.504 2.973 1.00 96.75 109 ARG A C 1
ATOM 860 O O . ARG A 1 109 ? 1.488 6.301 3.754 1.00 96.75 109 ARG A O 1
ATOM 867 N N . GLY A 1 110 ? 3.546 7.131 3.292 1.00 95.94 110 GLY A N 1
ATOM 868 C CA . GLY A 1 110 ? 3.733 7.865 4.537 1.00 95.94 110 GLY A CA 1
ATOM 869 C C . GLY A 1 110 ? 3.618 7.001 5.798 1.00 95.94 110 GLY A C 1
ATOM 870 O O . GLY A 1 110 ? 3.792 5.782 5.738 1.00 95.94 110 GLY A O 1
ATOM 871 N N . PRO A 1 111 ? 3.284 7.616 6.945 1.00 96.94 111 PRO A N 1
ATOM 872 C CA . PRO A 1 111 ? 3.378 6.938 8.235 1.00 96.94 111 PRO A CA 1
ATOM 873 C C . PRO A 1 111 ? 2.439 5.732 8.387 1.00 96.94 111 PRO A C 1
ATOM 875 O O . PRO A 1 111 ? 2.757 4.780 9.100 1.00 96.94 111 PRO A O 1
ATOM 878 N N . ILE A 1 112 ? 1.300 5.727 7.682 1.00 97.94 112 ILE A N 1
ATOM 879 C CA . ILE A 1 112 ? 0.384 4.579 7.669 1.00 97.94 112 ILE A CA 1
ATOM 880 C C . ILE A 1 112 ? 1.028 3.371 6.977 1.00 97.94 112 ILE A C 1
ATOM 882 O O . ILE A 1 112 ? 0.944 2.251 7.486 1.00 97.94 112 ILE A O 1
ATOM 886 N N . LEU A 1 113 ? 1.693 3.588 5.836 1.00 98.12 113 LEU A N 1
ATOM 887 C CA . LEU A 1 113 ? 2.437 2.531 5.152 1.00 98.12 113 LEU A CA 1
ATOM 888 C C . LEU A 1 113 ? 3.539 1.966 6.055 1.00 98.12 113 LEU A C 1
ATOM 890 O O . LEU A 1 113 ? 3.690 0.747 6.135 1.00 98.12 113 LEU A O 1
ATOM 894 N N . ASP A 1 114 ? 4.275 2.833 6.747 1.00 98.00 114 ASP A N 1
ATOM 895 C CA . ASP A 1 114 ? 5.368 2.420 7.628 1.00 98.00 114 ASP A CA 1
ATOM 896 C C . ASP A 1 114 ? 4.858 1.565 8.792 1.00 98.00 114 ASP A C 1
ATOM 898 O O . ASP A 1 114 ? 5.382 0.473 9.025 1.00 98.00 114 ASP A O 1
ATOM 902 N N . LYS A 1 115 ? 3.782 1.996 9.467 1.00 98.19 115 LYS A N 1
ATOM 903 C CA . LYS A 1 115 ? 3.126 1.215 10.528 1.00 98.19 115 LYS A CA 1
ATOM 904 C C . LYS A 1 115 ? 2.636 -0.135 10.000 1.00 98.19 115 LYS A C 1
ATOM 906 O O . LYS A 1 115 ? 2.937 -1.166 10.595 1.00 98.19 115 LYS A O 1
ATOM 911 N N . TRP A 1 116 ? 1.941 -0.168 8.860 1.00 98.44 116 TRP A N 1
ATOM 912 C CA . TRP A 1 116 ? 1.450 -1.425 8.282 1.00 98.44 116 TRP A CA 1
ATOM 913 C C . TRP A 1 116 ? 2.591 -2.387 7.917 1.00 98.44 116 TRP A C 1
ATOM 915 O O . TRP A 1 116 ? 2.507 -3.581 8.207 1.00 98.44 116 TRP A O 1
ATOM 925 N N . LYS A 1 117 ? 3.697 -1.879 7.354 1.00 98.06 117 LYS A N 1
ATOM 926 C CA . LYS A 1 117 ? 4.905 -2.677 7.088 1.00 98.06 117 LYS A CA 1
ATOM 927 C C . LYS A 1 117 ? 5.524 -3.224 8.377 1.00 98.06 117 LYS A C 1
ATOM 929 O O . LYS A 1 117 ? 5.868 -4.403 8.409 1.00 98.06 117 LYS A O 1
ATOM 934 N N . GLN A 1 118 ? 5.605 -2.425 9.444 1.00 98.12 118 GLN A N 1
ATOM 935 C CA . GLN A 1 118 ? 6.089 -2.878 10.760 1.00 98.12 118 GLN A CA 1
ATOM 936 C C . GLN A 1 118 ? 5.216 -3.988 11.361 1.00 98.12 118 GLN A C 1
ATOM 938 O O . GLN A 1 118 ? 5.732 -4.878 12.030 1.00 98.12 118 GLN A O 1
ATOM 943 N N . MET A 1 119 ? 3.910 -3.983 11.080 1.00 97.62 119 MET A N 1
ATOM 944 C CA . MET A 1 119 ? 2.984 -5.039 11.509 1.00 97.62 119 MET A CA 1
ATOM 945 C C . MET A 1 119 ? 3.104 -6.337 10.689 1.00 97.62 119 MET A C 1
ATOM 947 O O . MET A 1 119 ? 2.451 -7.325 11.025 1.00 97.62 119 MET A O 1
ATOM 951 N N . GLY A 1 120 ? 3.900 -6.357 9.614 1.00 98.12 120 GLY A N 1
ATOM 952 C CA . GLY A 1 120 ? 4.043 -7.506 8.712 1.00 98.12 120 GLY A CA 1
ATOM 953 C C . GLY A 1 120 ? 3.249 -7.397 7.405 1.00 98.12 120 GLY A C 1
ATOM 954 O O . GLY A 1 120 ? 3.017 -8.416 6.755 1.00 98.12 120 GLY A O 1
ATOM 955 N N . ALA A 1 121 ? 2.831 -6.186 7.022 1.00 98.06 121 ALA A N 1
ATOM 956 C CA . ALA A 1 121 ? 2.150 -5.878 5.764 1.00 98.06 121 ALA A CA 1
ATOM 957 C C . ALA A 1 121 ? 0.929 -6.784 5.500 1.00 98.06 121 ALA A C 1
ATOM 959 O O . ALA A 1 121 ? 0.068 -6.941 6.367 1.00 98.06 121 ALA A O 1
ATOM 960 N N . GLU A 1 122 ? 0.825 -7.393 4.320 1.00 96.75 122 GLU A N 1
ATOM 961 C CA . GLU A 1 122 ? -0.309 -8.222 3.907 1.00 96.75 122 GLU A CA 1
ATOM 962 C C . GLU A 1 122 ? -0.458 -9.513 4.722 1.00 96.75 122 GLU A C 1
ATOM 964 O O . GLU A 1 122 ? -1.524 -10.127 4.714 1.00 96.75 122 GLU A O 1
ATOM 969 N N . LYS A 1 123 ? 0.600 -9.910 5.440 1.00 97.06 123 LYS A N 1
ATOM 970 C CA . LYS A 1 123 ? 0.608 -11.048 6.372 1.00 97.06 123 LYS A CA 1
ATOM 971 C C . LYS A 1 123 ? 0.239 -10.645 7.799 1.00 97.06 123 LYS A C 1
ATOM 973 O O . LYS A 1 123 ? 0.110 -11.515 8.658 1.00 97.06 123 LYS A O 1
ATOM 978 N N . SER A 1 124 ? 0.093 -9.348 8.063 1.00 97.62 124 SER A N 1
ATOM 979 C CA . SER A 1 124 ? -0.342 -8.842 9.360 1.00 97.62 124 SER A CA 1
ATOM 980 C C . SER A 1 124 ? -1.817 -9.143 9.619 1.00 97.62 124 SER A C 1
ATOM 982 O O . SER A 1 124 ? -2.599 -9.436 8.712 1.00 97.62 124 SER A O 1
ATOM 984 N N . VAL A 1 125 ? -2.226 -8.942 10.870 1.00 96.00 125 VAL A N 1
ATOM 985 C CA . VAL A 1 125 ? -3.631 -8.989 11.298 1.00 96.00 125 VAL A CA 1
ATOM 986 C C . VAL A 1 125 ? -4.534 -7.973 10.590 1.00 96.00 125 VAL A C 1
ATOM 988 O O . VAL A 1 125 ? -5.748 -8.099 10.686 1.00 96.00 125 VAL A O 1
ATOM 991 N N . MET A 1 126 ? -3.981 -6.978 9.887 1.00 97.56 126 MET A N 1
ATOM 992 C CA . MET A 1 126 ? -4.769 -6.008 9.117 1.00 97.56 126 MET A CA 1
ATOM 993 C C . MET A 1 126 ? -5.238 -6.582 7.775 1.00 97.56 126 MET A C 1
ATOM 995 O O . MET A 1 126 ? -6.295 -6.192 7.274 1.00 97.56 126 MET A O 1
ATOM 999 N N . GLY A 1 127 ? -4.468 -7.511 7.198 1.00 97.25 127 GLY A N 1
ATOM 1000 C CA . GLY A 1 127 ? -4.642 -7.979 5.827 1.00 97.25 127 GLY A CA 1
ATOM 1001 C C . GLY A 1 127 ? -4.294 -6.906 4.789 1.00 97.25 127 GLY A C 1
ATOM 1002 O O . GLY A 1 127 ? -3.414 -6.068 4.996 1.00 97.25 127 GLY A O 1
ATOM 1003 N N . TYR A 1 128 ? -4.988 -6.947 3.653 1.00 98.00 128 TYR A N 1
ATOM 1004 C CA . TYR A 1 128 ? -4.784 -6.053 2.514 1.00 98.00 128 TYR A CA 1
ATOM 1005 C C . TYR A 1 128 ? -5.506 -4.708 2.689 1.00 98.00 128 TYR A C 1
ATOM 1007 O O . TYR A 1 128 ? -6.567 -4.651 3.318 1.00 98.00 128 TYR A O 1
ATOM 1015 N N . PRO A 1 129 ? -4.981 -3.624 2.093 1.00 98.06 129 PRO A N 1
ATOM 1016 C CA . PRO A 1 129 ? -5.710 -2.367 1.956 1.00 98.06 129 PRO A CA 1
ATOM 1017 C C . PRO A 1 129 ? -6.953 -2.556 1.074 1.00 98.06 129 PRO A C 1
ATOM 1019 O O . PRO A 1 129 ? -6.910 -3.303 0.094 1.00 98.06 129 PRO A O 1
ATOM 1022 N N . VAL A 1 130 ? -8.057 -1.877 1.407 1.00 97.38 130 VAL A N 1
ATOM 1023 C CA . VAL A 1 130 ? -9.345 -2.077 0.707 1.00 97.38 130 VAL A CA 1
ATOM 1024 C C . VAL A 1 130 ? -9.953 -0.831 0.065 1.00 97.38 130 VAL A C 1
ATOM 1026 O O . VAL A 1 130 ? -10.900 -0.946 -0.712 1.00 97.38 130 VAL A O 1
ATOM 1029 N N . ARG A 1 131 ? -9.443 0.362 0.382 1.00 94.50 131 ARG A N 1
ATOM 1030 C CA . ARG A 1 131 ? -9.899 1.659 -0.153 1.00 94.50 131 ARG A CA 1
ATOM 1031 C C . ARG A 1 131 ? -8.722 2.619 -0.242 1.00 94.50 131 ARG A C 1
ATOM 1033 O O . ARG A 1 131 ? -7.718 2.381 0.407 1.00 94.50 131 ARG A O 1
ATOM 1040 N N . GLU A 1 132 ? -8.834 3.698 -1.004 1.00 93.50 132 GLU A N 1
ATOM 1041 C CA . GLU A 1 132 ? -7.832 4.772 -0.945 1.00 93.50 132 GLU A CA 1
ATOM 1042 C C . GLU A 1 132 ? -7.810 5.433 0.443 1.00 93.50 132 GLU A C 1
ATOM 1044 O O . GLU A 1 132 ? -8.804 5.378 1.174 1.00 93.50 132 GLU A O 1
ATOM 1049 N N . ILE A 1 133 ? -6.685 6.070 0.782 1.00 92.44 133 ILE A N 1
ATOM 1050 C CA . ILE A 1 133 ? -6.538 6.869 2.004 1.00 92.44 133 ILE A CA 1
ATOM 1051 C C . ILE A 1 133 ? -7.646 7.929 2.081 1.00 92.44 133 ILE A C 1
ATOM 1053 O O . ILE A 1 133 ? -7.883 8.666 1.121 1.00 92.44 133 ILE A O 1
ATOM 1057 N N . GLN A 1 134 ? -8.281 8.034 3.247 1.00 91.56 134 GLN A N 1
ATOM 1058 C CA . GLN A 1 134 ? -9.248 9.075 3.575 1.00 91.56 134 GLN A CA 1
ATOM 1059 C C . GLN A 1 134 ? -8.594 10.131 4.471 1.00 91.56 134 GLN A C 1
ATOM 1061 O O . GLN A 1 134 ? -8.104 9.801 5.548 1.00 91.56 134 GLN A O 1
ATOM 1066 N N . ALA A 1 135 ? -8.615 11.398 4.055 1.00 90.69 135 ALA A N 1
ATOM 1067 C CA . ALA A 1 135 ? -8.194 12.507 4.908 1.00 90.69 135 ALA A CA 1
ATOM 1068 C C . ALA A 1 135 ? -9.227 12.779 6.015 1.00 90.69 135 ALA A C 1
ATOM 1070 O O . ALA A 1 135 ? -10.432 12.600 5.812 1.00 90.69 135 ALA A O 1
ATOM 1071 N N . THR A 1 136 ? -8.759 13.230 7.175 1.00 86.69 136 THR A N 1
ATOM 1072 C CA . THR A 1 136 ? -9.613 13.786 8.234 1.00 86.69 136 THR A CA 1
ATOM 1073 C C . THR A 1 136 ? -10.200 15.130 7.812 1.00 86.69 136 THR A C 1
ATOM 1075 O O . THR A 1 136 ? -9.662 15.806 6.936 1.00 86.69 136 THR A O 1
ATOM 1078 N N . GLU A 1 137 ? -11.298 15.548 8.445 1.00 84.94 137 GLU A N 1
ATOM 1079 C CA . GLU A 1 137 ? -11.954 16.828 8.129 1.00 84.94 137 GLU A CA 1
ATOM 1080 C C . GLU A 1 137 ? -11.057 18.050 8.349 1.00 84.94 137 GLU A C 1
ATOM 1082 O O . GLU A 1 137 ? -11.145 19.020 7.600 1.00 84.94 137 GLU A O 1
ATOM 1087 N N . ASP A 1 138 ? -10.162 18.000 9.336 1.00 84.00 138 ASP A N 1
ATOM 1088 C CA . ASP A 1 138 ? -9.178 19.059 9.574 1.00 84.00 138 ASP A CA 1
ATOM 1089 C C . ASP A 1 138 ? -8.004 19.048 8.575 1.00 84.00 138 ASP A C 1
ATOM 1091 O O . ASP A 1 138 ? -7.153 19.938 8.612 1.00 84.00 138 ASP A O 1
ATOM 1095 N N . GLY A 1 139 ? -7.952 18.049 7.687 1.00 88.06 139 GLY A N 1
ATOM 1096 C CA . GLY A 1 139 ? -6.939 17.886 6.647 1.00 88.06 139 GLY A CA 1
ATOM 1097 C C . GLY A 1 139 ? -5.543 17.515 7.151 1.00 88.06 139 GLY A C 1
ATOM 1098 O O . GLY A 1 139 ? -4.606 17.511 6.354 1.00 88.06 139 GLY A O 1
ATOM 1099 N N . LYS A 1 140 ? -5.371 17.231 8.448 1.00 89.50 140 LYS A N 1
ATOM 1100 C CA . LYS A 1 140 ? -4.059 16.939 9.052 1.00 89.50 140 LYS A CA 1
ATOM 1101 C C . LYS A 1 140 ? -3.785 15.454 9.228 1.00 89.50 140 LYS A C 1
ATOM 1103 O O . LYS A 1 140 ? -2.625 15.045 9.264 1.00 89.50 140 LYS A O 1
ATOM 1108 N N . GLY A 1 141 ? -4.837 14.668 9.399 1.00 91.06 141 GLY A N 1
ATOM 1109 C CA . GLY A 1 141 ? -4.778 13.232 9.575 1.00 91.06 141 GLY A CA 1
ATOM 1110 C C . GLY A 1 141 ? -5.261 12.468 8.356 1.00 91.06 141 GLY A C 1
ATOM 1111 O O . GLY A 1 141 ? -5.892 12.989 7.437 1.00 91.06 141 GLY A O 1
ATOM 1112 N N . GLU A 1 142 ? -4.972 11.180 8.384 1.00 94.44 142 GLU A N 1
ATOM 1113 C CA . GLU A 1 142 ? -5.313 10.230 7.343 1.00 94.44 142 GLU A CA 1
ATOM 1114 C C . GLU A 1 142 ? -5.755 8.910 7.986 1.00 94.44 142 GLU A C 1
ATOM 1116 O O . GLU A 1 142 ? -5.267 8.511 9.045 1.00 94.44 142 GLU A O 1
ATOM 1121 N N . CYS A 1 143 ? -6.683 8.216 7.338 1.00 94.88 143 CYS A N 1
ATOM 1122 C CA . CYS A 1 143 ? -7.141 6.890 7.718 1.00 94.88 143 CYS A CA 1
ATOM 1123 C C . CYS A 1 143 ? -7.085 5.967 6.502 1.00 94.88 143 CYS A C 1
ATOM 1125 O O . CYS A 1 143 ? -7.621 6.279 5.437 1.00 94.88 143 CYS A O 1
ATOM 1127 N N . GLN A 1 144 ? -6.432 4.821 6.664 1.00 97.12 144 GLN A N 1
ATOM 1128 C CA . GLN A 1 144 ? -6.383 3.771 5.657 1.00 97.12 144 GLN A CA 1
ATOM 1129 C C . GLN A 1 144 ? -7.218 2.588 6.121 1.00 97.12 144 GLN A C 1
ATOM 1131 O O . GLN A 1 144 ? -6.966 2.016 7.182 1.00 97.12 144 GLN A O 1
ATOM 1136 N N . HIS A 1 145 ? -8.160 2.179 5.277 1.00 96.31 145 HIS A N 1
ATOM 1137 C CA . HIS A 1 145 ? -8.971 0.995 5.519 1.00 96.31 145 HIS A CA 1
ATOM 1138 C C . HIS A 1 145 ? -8.269 -0.268 5.028 1.00 96.31 145 HIS A C 1
ATOM 1140 O O . HIS A 1 145 ? -7.811 -0.325 3.878 1.00 96.31 145 HIS A O 1
ATOM 1146 N N . PHE A 1 146 ? -8.255 -1.291 5.875 1.00 97.88 146 PHE A N 1
ATOM 1147 C CA . PHE A 1 146 ? -7.772 -2.638 5.585 1.00 97.88 146 PHE A CA 1
ATOM 1148 C C . PHE A 1 146 ? -8.898 -3.665 5.772 1.00 97.88 146 PHE A C 1
ATOM 1150 O O . PHE A 1 146 ? -9.984 -3.348 6.260 1.00 97.88 146 PHE A O 1
ATOM 1157 N N . GLN A 1 147 ? -8.656 -4.914 5.370 1.00 96.38 147 GLN A N 1
ATOM 1158 C CA . GLN A 1 147 ? -9.653 -5.988 5.451 1.00 96.38 147 GLN A CA 1
ATOM 1159 C C . GLN A 1 147 ? -10.204 -6.186 6.868 1.00 96.38 147 GLN A C 1
ATOM 1161 O O . GLN A 1 147 ? -11.405 -6.407 7.032 1.00 96.38 147 GLN A O 1
ATOM 1166 N N . PHE A 1 148 ? -9.335 -6.111 7.878 1.00 94.75 148 PHE A N 1
ATOM 1167 C CA . PHE A 1 148 ? -9.672 -6.480 9.256 1.00 94.75 148 PHE A CA 1
ATOM 1168 C C . PHE A 1 148 ? -9.494 -5.337 10.264 1.00 94.75 148 PHE A C 1
ATOM 1170 O O . PHE A 1 148 ? -9.598 -5.544 11.473 1.00 94.75 148 PHE A O 1
ATOM 1177 N N . GLY A 1 149 ? -9.276 -4.115 9.784 1.00 95.81 149 GLY A N 1
ATOM 1178 C CA . GLY A 1 149 ? -9.137 -2.933 10.624 1.00 95.81 149 GLY A CA 1
ATOM 1179 C C . GLY A 1 149 ? -8.821 -1.687 9.818 1.00 95.81 149 GLY A C 1
ATOM 1180 O O . GLY A 1 149 ? -8.810 -1.727 8.593 1.00 95.81 149 GLY A O 1
ATOM 1181 N N . ASP A 1 150 ? -8.506 -0.603 10.512 1.00 96.38 150 ASP A N 1
ATOM 1182 C CA . ASP A 1 150 ? -7.981 0.618 9.903 1.00 96.38 150 ASP A CA 1
ATOM 1183 C C . ASP A 1 150 ? -6.693 1.049 10.597 1.00 96.38 150 ASP A C 1
ATOM 1185 O O . ASP A 1 150 ? -6.464 0.678 11.746 1.00 96.38 150 ASP A O 1
ATOM 1189 N N . ILE A 1 151 ? -5.870 1.849 9.925 1.00 97.50 151 ILE A N 1
ATOM 1190 C CA . ILE A 1 151 ? -4.765 2.570 10.565 1.00 97.50 151 ILE A CA 1
ATOM 1191 C C . ILE A 1 151 ? -5.035 4.057 10.418 1.00 97.50 151 ILE A C 1
ATOM 1193 O O . ILE A 1 151 ? -5.181 4.562 9.303 1.00 97.50 151 ILE A O 1
ATOM 1197 N N . TYR A 1 152 ? -5.091 4.734 11.557 1.00 95.88 152 TYR A N 1
ATOM 1198 C CA . TYR A 1 152 ? -5.205 6.176 11.664 1.00 95.88 152 TYR A CA 1
ATOM 1199 C C . TYR A 1 152 ? -3.826 6.791 11.884 1.00 95.88 152 TYR A C 1
ATOM 1201 O O . TYR A 1 152 ? -3.047 6.266 12.673 1.00 95.88 152 TYR A O 1
ATOM 1209 N N . SER A 1 153 ? -3.535 7.908 11.225 1.00 95.81 153 SER A N 1
ATOM 1210 C CA . SER A 1 153 ? -2.323 8.699 11.425 1.00 95.81 153 SER A CA 1
ATOM 1211 C C . SER A 1 153 ? -2.694 10.165 11.546 1.00 95.81 153 SER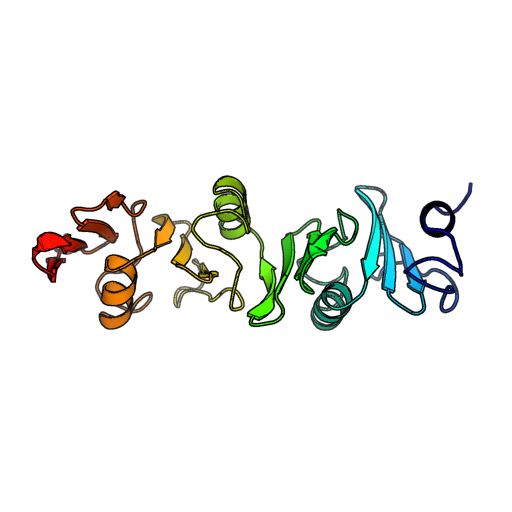 A C 1
ATOM 1213 O O . SER A 1 153 ? -3.371 10.699 10.674 1.00 95.81 153 SER A O 1
ATOM 1215 N N . HIS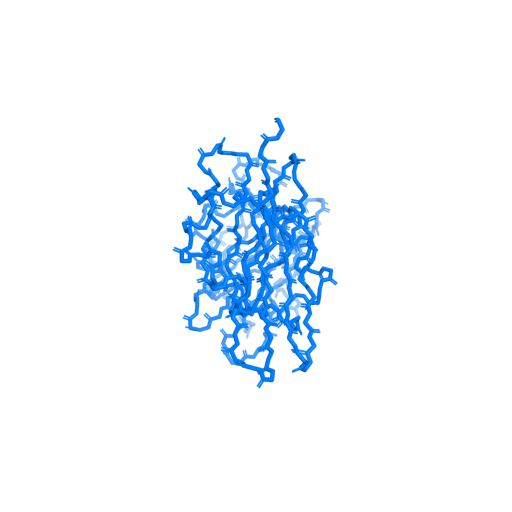 A 1 154 ? -2.214 10.838 12.586 1.00 92.62 154 HIS A N 1
ATOM 1216 C CA . HIS A 1 154 ? -2.399 12.274 12.754 1.00 92.62 154 HIS A CA 1
ATOM 1217 C C . HIS A 1 154 ? -1.223 12.887 13.519 1.00 92.62 154 HIS A C 1
ATOM 1219 O O . HIS A 1 154 ? -0.829 12.337 14.549 1.00 92.62 154 HIS A O 1
ATOM 1225 N N . PRO A 1 155 ? -0.680 14.039 13.087 1.00 92.00 155 PRO A N 1
ATOM 1226 C CA . PRO A 1 155 ? 0.523 14.627 13.681 1.00 92.00 155 PRO A CA 1
ATOM 1227 C C . PRO A 1 155 ? 0.377 14.929 15.179 1.00 92.00 155 PRO A C 1
ATOM 1229 O O . PRO A 1 155 ? 1.303 14.686 15.944 1.00 92.00 155 PRO A O 1
ATOM 1232 N N . ASP A 1 156 ? -0.802 15.385 15.608 1.00 89.81 156 ASP A N 1
ATOM 1233 C CA . ASP A 1 156 ? -1.051 15.761 17.009 1.00 89.81 156 ASP A CA 1
ATOM 1234 C C . ASP A 1 156 ? -1.479 14.583 17.907 1.00 89.81 156 ASP A C 1
ATOM 1236 O O . ASP A 1 156 ? -1.624 14.747 19.119 1.00 89.81 156 ASP A O 1
ATOM 1240 N N . HIS A 1 157 ? -1.742 13.404 17.330 1.00 87.19 157 HIS A N 1
ATOM 1241 C CA . HIS A 1 157 ? -2.347 12.286 18.066 1.00 87.19 157 HIS A CA 1
ATOM 1242 C C . HIS A 1 157 ? -1.564 10.984 17.960 1.00 87.19 157 HIS A C 1
ATOM 1244 O O . HIS A 1 157 ? -1.655 10.186 18.879 1.00 87.19 157 HIS A O 1
ATOM 1250 N N . GLY A 1 158 ? -0.754 10.790 16.921 1.00 93.69 158 GLY A N 1
ATOM 1251 C CA . GLY A 1 158 ? 0.020 9.572 16.702 1.00 93.69 158 GLY A CA 1
ATOM 1252 C C . GLY A 1 158 ? -0.561 8.691 15.599 1.00 93.69 158 GLY A C 1
ATOM 1253 O O . GLY A 1 158 ? -1.385 9.130 14.792 1.00 93.69 158 GLY A O 1
ATOM 1254 N N . ILE A 1 159 ? -0.076 7.450 15.544 1.00 97.00 159 ILE A N 1
ATOM 1255 C CA . ILE A 1 159 ? -0.421 6.469 14.513 1.00 97.00 159 ILE A CA 1
ATOM 1256 C C . ILE A 1 159 ? -0.892 5.199 15.207 1.00 97.00 159 ILE A C 1
ATOM 1258 O O . ILE A 1 159 ? -0.091 4.543 15.871 1.00 97.00 159 ILE A O 1
ATOM 1262 N N . PHE A 1 160 ? -2.164 4.850 15.041 1.00 96.81 160 PHE A N 1
ATOM 1263 C CA . PHE A 1 160 ? -2.780 3.732 15.751 1.00 96.81 160 PHE A CA 1
ATOM 1264 C C . PHE A 1 160 ? -3.687 2.919 14.839 1.00 96.81 160 PHE A C 1
ATOM 1266 O O . PHE A 1 160 ? -4.497 3.459 14.081 1.00 96.81 160 PHE A O 1
ATOM 1273 N N . GLU A 1 161 ? -3.567 1.602 14.935 1.00 96.38 161 GLU A N 1
ATOM 1274 C CA . GLU A 1 161 ? -4.506 0.665 14.345 1.00 96.38 161 GLU A CA 1
ATOM 1275 C C . GLU A 1 161 ? -5.789 0.573 15.172 1.00 96.38 161 GLU A C 1
ATOM 1277 O O . GLU A 1 161 ? -5.786 0.609 16.399 1.00 96.38 161 GLU A O 1
ATOM 1282 N N . MET A 1 162 ? -6.909 0.407 14.487 1.00 96.00 162 MET A N 1
ATOM 1283 C CA . MET A 1 162 ? -8.214 0.157 15.081 1.00 96.00 162 MET A CA 1
ATOM 1284 C C . MET A 1 162 ? -8.727 -1.169 14.537 1.00 96.00 162 MET A C 1
ATOM 1286 O O . MET A 1 162 ? -8.774 -1.374 13.321 1.00 96.00 162 MET A O 1
ATOM 1290 N N . ARG A 1 163 ? -9.128 -2.079 15.427 1.00 94.88 163 ARG A N 1
ATOM 1291 C CA . ARG A 1 163 ? -9.644 -3.411 15.070 1.00 94.88 163 ARG A CA 1
ATOM 1292 C C . ARG A 1 163 ? -10.833 -3.806 15.943 1.00 94.88 163 ARG A C 1
ATOM 1294 O O . ARG A 1 163 ? -11.174 -3.131 16.916 1.00 94.88 163 ARG A O 1
ATOM 1301 N N . GLY A 1 164 ? -11.492 -4.888 15.538 1.00 92.88 164 GLY A N 1
ATOM 1302 C CA . GLY A 1 164 ? -12.514 -5.549 16.340 1.00 92.88 164 GLY A CA 1
ATOM 1303 C C . GLY A 1 164 ? -13.716 -4.671 16.701 1.00 92.88 164 GLY A C 1
ATOM 1304 O O . GLY A 1 164 ? -14.144 -3.792 15.947 1.00 92.88 164 GLY A O 1
ATOM 1305 N N . ARG A 1 165 ? -14.300 -4.955 17.869 1.00 94.81 165 ARG A N 1
ATOM 1306 C CA . ARG A 1 165 ? -15.513 -4.294 18.372 1.00 94.81 165 ARG A CA 1
ATOM 1307 C C . ARG A 1 165 ? -15.316 -2.803 18.683 1.00 94.81 165 ARG A C 1
ATOM 1309 O O . ARG A 1 165 ? -16.188 -2.046 18.264 1.00 94.81 165 ARG A O 1
ATOM 1316 N N . PRO A 1 166 ? -14.215 -2.348 19.320 1.00 95.75 166 PRO A N 1
ATOM 1317 C CA . PRO A 1 166 ? -14.008 -0.929 19.606 1.00 95.75 166 PRO A CA 1
ATOM 1318 C C . PRO A 1 166 ? -14.095 -0.056 18.354 1.00 95.75 166 PRO A C 1
ATOM 1320 O O . PRO A 1 166 ? -14.833 0.924 18.341 1.00 95.75 166 PRO A O 1
ATOM 1323 N N . ARG A 1 167 ? -13.447 -0.479 17.263 1.00 95.12 167 ARG A N 1
ATOM 1324 C CA . ARG A 1 167 ? -13.530 0.177 15.951 1.00 95.12 167 ARG A CA 1
ATOM 1325 C C . ARG A 1 167 ? -14.969 0.278 15.436 1.00 95.12 167 ARG A C 1
ATOM 1327 O O . ARG A 1 167 ? -15.392 1.336 14.977 1.00 95.12 167 ARG A O 1
ATOM 1334 N N . ILE A 1 168 ? -15.719 -0.826 15.478 1.00 94.19 168 ILE A N 1
ATOM 1335 C CA . ILE A 1 168 ? -17.104 -0.873 14.979 1.00 94.19 168 ILE A CA 1
ATOM 1336 C C . ILE A 1 168 ? -17.988 0.112 15.750 1.00 94.19 168 ILE A C 1
ATOM 1338 O O . ILE A 1 168 ? -18.762 0.850 15.143 1.00 94.19 168 ILE A O 1
ATOM 1342 N N . GLU A 1 169 ? -17.878 0.131 17.076 1.00 95.56 169 GLU A N 1
ATOM 1343 C CA . GLU A 1 169 ? -18.667 1.035 17.913 1.00 95.56 169 GLU A CA 1
ATOM 1344 C C . GLU A 1 169 ? -18.232 2.493 17.736 1.00 95.56 169 GLU A C 1
ATOM 1346 O O . GLU A 1 169 ? -19.083 3.372 17.629 1.00 95.56 169 GLU A O 1
ATOM 1351 N N . TRP A 1 170 ? -16.933 2.757 17.584 1.00 94.00 170 TRP A N 1
ATOM 1352 C CA . TRP A 1 170 ? -16.424 4.094 17.281 1.00 94.00 170 TRP A CA 1
ATOM 1353 C C . TRP A 1 170 ? -17.015 4.666 15.982 1.00 94.00 170 TRP A C 1
ATOM 1355 O O . TRP A 1 170 ? -17.457 5.815 15.959 1.00 94.00 170 TRP A O 1
ATOM 1365 N N . TYR A 1 171 ? -17.146 3.857 14.923 1.00 93.31 171 TYR A N 1
ATOM 1366 C CA . TYR A 1 171 ? -17.830 4.291 13.697 1.00 93.31 171 TYR A CA 1
ATOM 1367 C C . TYR A 1 171 ? -19.323 4.560 13.890 1.00 93.31 171 TYR A C 1
ATOM 1369 O O . TYR A 1 171 ? -19.840 5.516 13.312 1.00 93.31 171 TYR A O 1
ATOM 1377 N N . LYS A 1 172 ? -20.028 3.776 14.718 1.00 94.44 172 LYS A N 1
ATOM 1378 C CA . LYS A 1 172 ? -21.434 4.069 15.059 1.00 94.44 172 LYS A CA 1
ATOM 1379 C C . LYS A 1 172 ? -21.585 5.395 15.806 1.00 94.44 172 LYS A C 1
ATOM 1381 O O . LYS A 1 172 ? -22.633 6.025 15.714 1.00 94.44 172 LYS A O 1
ATOM 1386 N N . LEU A 1 173 ? -20.544 5.819 16.519 1.00 93.00 173 LEU A N 1
ATOM 1387 C CA . LEU A 1 173 ? -20.476 7.097 17.227 1.00 93.00 173 LEU A CA 1
ATOM 1388 C C . LEU A 1 173 ? -19.975 8.264 16.355 1.00 93.00 173 LEU A C 1
ATOM 1390 O O . LEU A 1 173 ? -19.713 9.345 16.883 1.00 93.00 173 LEU A O 1
ATOM 1394 N N . GLY A 1 174 ? -19.857 8.069 15.037 1.00 90.19 174 GLY A N 1
ATOM 1395 C CA . GLY A 1 174 ? -19.477 9.108 14.074 1.00 90.19 174 GLY A CA 1
ATOM 1396 C C . GLY A 1 174 ? -18.035 9.023 13.570 1.00 90.19 174 GLY A C 1
ATOM 1397 O O . GLY A 1 174 ? -17.651 9.810 12.706 1.00 90.19 174 GLY A O 1
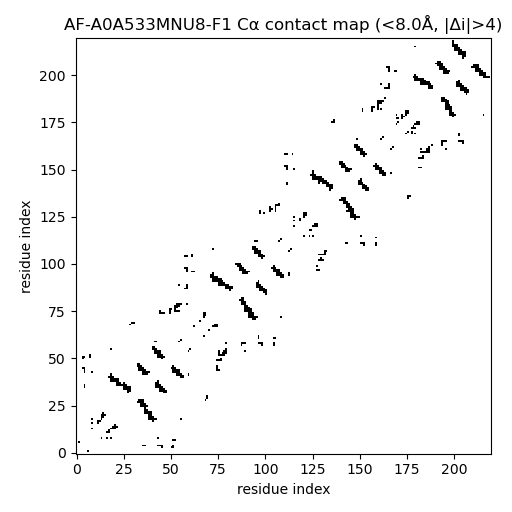ATOM 1398 N N . GLY A 1 175 ? -17.241 8.065 14.056 1.00 88.06 175 GLY A N 1
ATOM 1399 C CA . GLY A 1 175 ? -15.876 7.839 13.588 1.00 88.06 175 GLY A CA 1
ATOM 1400 C C . GLY A 1 175 ? -14.990 9.078 13.729 1.00 88.06 175 GLY A C 1
ATOM 1401 O O . GLY A 1 175 ? -14.979 9.725 14.775 1.00 88.06 175 GLY A O 1
ATOM 1402 N N . LEU A 1 176 ? -14.280 9.431 12.651 1.00 78.88 176 LEU A N 1
ATOM 1403 C CA . LEU A 1 176 ? -13.375 10.590 12.598 1.00 78.88 176 LEU A CA 1
ATOM 1404 C C . LEU A 1 176 ? -14.059 11.921 12.923 1.00 78.88 176 LEU A C 1
ATOM 1406 O O . LEU A 1 176 ? -13.407 12.836 13.414 1.00 78.88 176 LEU A O 1
ATOM 1410 N N . ASN A 1 177 ? -15.368 11.992 12.696 1.00 80.81 177 ASN A N 1
ATOM 1411 C CA . ASN A 1 177 ? -16.186 13.183 12.908 1.00 80.81 177 ASN A CA 1
ATOM 1412 C C . ASN A 1 177 ? -17.043 13.049 14.178 1.00 80.81 177 ASN A C 1
ATOM 1414 O O . ASN A 1 177 ? -17.920 13.866 14.455 1.00 80.81 177 ASN A O 1
ATOM 1418 N N . GLY A 1 178 ? -16.844 11.959 14.920 1.00 85.88 178 GLY A N 1
ATOM 1419 C CA . GLY A 1 178 ? -17.582 11.621 16.120 1.00 85.88 178 GLY A CA 1
ATOM 1420 C C . GLY A 1 178 ? -17.016 12.295 17.363 1.00 85.88 178 GLY A C 1
ATOM 1421 O O . GLY A 1 178 ? -15.843 12.660 17.441 1.00 85.88 178 GLY A O 1
ATOM 1422 N N . LYS A 1 179 ? -17.849 12.379 18.402 1.00 86.25 179 LYS A N 1
ATOM 1423 C CA . LYS A 1 179 ? -17.500 13.029 19.678 1.00 86.25 179 LYS A CA 1
ATOM 1424 C C . LYS A 1 179 ? -16.314 12.394 20.420 1.00 86.25 179 LYS A C 1
ATOM 1426 O O . LYS A 1 179 ? -15.712 13.049 21.259 1.00 86.25 179 LYS A O 1
ATOM 1431 N N . PHE A 1 180 ? -15.978 11.134 20.126 1.00 88.62 180 PHE A N 1
ATOM 1432 C CA . PHE A 1 180 ? -14.849 10.431 20.754 1.00 88.62 180 PHE A CA 1
ATOM 1433 C C . PHE A 1 180 ? -13.490 10.919 20.239 1.00 88.62 180 PHE A C 1
ATOM 1435 O O . PHE A 1 180 ? -12.480 10.773 20.932 1.00 88.62 180 PHE A O 1
ATOM 1442 N N . GLY A 1 181 ? -13.466 11.527 19.050 1.00 87.75 181 GLY A N 1
ATOM 1443 C CA . GLY A 1 181 ? -12.233 11.912 18.383 1.00 87.75 181 GLY A CA 1
ATOM 1444 C C . GLY A 1 181 ? -11.369 10.701 18.002 1.00 87.75 181 GLY A C 1
ATOM 1445 O O . GLY A 1 181 ? -11.850 9.565 17.978 1.00 87.75 181 GLY A O 1
ATOM 1446 N N . PRO A 1 182 ? -10.090 10.933 17.680 1.00 90.00 182 PRO A N 1
ATOM 1447 C CA . PRO A 1 182 ? -9.203 9.902 17.155 1.00 90.00 182 PRO A CA 1
ATOM 1448 C C . PRO A 1 182 ? -8.740 8.899 18.220 1.00 90.00 182 PRO A C 1
ATOM 1450 O O . PRO A 1 182 ? -8.782 9.214 19.416 1.00 90.00 182 PRO A O 1
ATOM 1453 N N . PRO A 1 183 ? -8.261 7.709 17.805 1.00 93.88 183 PRO A N 1
ATOM 1454 C CA . PRO A 1 183 ? -7.581 6.787 18.709 1.00 93.88 183 PRO A CA 1
ATOM 1455 C C . PRO A 1 183 ? -6.301 7.426 19.263 1.00 93.88 183 PRO A C 1
ATOM 1457 O O . PRO A 1 183 ? -5.616 8.176 18.568 1.00 93.88 183 PRO A O 1
ATOM 1460 N N . VAL A 1 184 ? -5.983 7.111 20.518 1.00 93.94 184 VAL A N 1
ATOM 1461 C CA . VAL A 1 184 ? -4.768 7.567 21.225 1.00 93.94 184 VAL A CA 1
ATOM 1462 C C . VAL A 1 184 ? -3.985 6.406 21.851 1.00 93.94 184 VAL A C 1
ATOM 1464 O O . VAL A 1 184 ? -3.090 6.612 22.669 1.00 93.94 184 VAL A O 1
ATOM 1467 N N . SER A 1 185 ? -4.339 5.169 21.497 1.00 95.12 185 SER A N 1
ATOM 1468 C CA . SER A 1 185 ? -3.618 3.959 21.883 1.00 95.12 185 SER A CA 1
ATOM 1469 C C . SER A 1 185 ? -3.754 2.873 20.821 1.00 95.12 185 SER A C 1
ATOM 1471 O O . SER A 1 185 ? -4.735 2.839 20.071 1.00 95.12 185 SER A O 1
ATOM 1473 N N . GLU A 1 186 ? -2.821 1.922 20.851 1.00 94.75 186 GLU A N 1
ATOM 1474 C CA . GLU A 1 186 ? -2.987 0.611 20.217 1.00 94.75 186 GLU A CA 1
ATOM 1475 C C . GLU A 1 186 ? -4.264 -0.065 20.742 1.00 94.75 186 GLU A C 1
ATOM 1477 O O . GLU A 1 186 ? -4.700 0.176 21.880 1.00 94.75 186 GLU A O 1
ATOM 1482 N N . VAL A 1 187 ? -4.861 -0.924 19.920 1.00 94.69 187 VAL A N 1
ATOM 1483 C CA . VAL A 1 187 ? -5.983 -1.762 20.353 1.00 94.69 187 VAL A CA 1
ATOM 1484 C C . VAL A 1 187 ? -5.451 -2.971 21.117 1.00 94.69 187 VAL A C 1
ATOM 1486 O O . VAL A 1 187 ? -4.577 -3.696 20.645 1.00 94.69 187 VAL A O 1
ATOM 1489 N N . THR A 1 188 ? -6.006 -3.230 22.299 1.00 94.44 188 THR A N 1
ATOM 1490 C CA . THR A 1 188 ? -5.746 -4.483 23.018 1.00 94.44 188 THR A CA 1
ATOM 1491 C C . THR A 1 188 ? -6.851 -5.476 22.690 1.00 94.44 188 THR A C 1
ATOM 1493 O O . THR A 1 188 ? -8.027 -5.150 22.844 1.00 94.44 188 THR A O 1
ATOM 1496 N N . GLU A 1 189 ? -6.488 -6.686 22.266 1.00 90.25 189 GLU A N 1
ATOM 1497 C CA . GLU A 1 189 ? -7.420 -7.788 22.002 1.00 90.25 189 GLU A CA 1
ATOM 1498 C C . GLU A 1 189 ? -7.015 -9.036 22.794 1.00 90.25 189 GLU A C 1
ATOM 1500 O O . GLU A 1 189 ? -5.839 -9.396 22.854 1.00 90.25 189 GLU A O 1
ATOM 1505 N N . SER A 1 190 ? -7.999 -9.704 23.389 1.00 88.81 190 SER A N 1
ATOM 1506 C CA . SER A 1 190 ? -7.869 -10.993 24.064 1.00 88.81 190 SER A CA 1
ATOM 1507 C C . SER A 1 190 ? -9.149 -11.818 23.882 1.00 88.81 190 SER A C 1
ATOM 1509 O O . SER A 1 190 ? -10.157 -11.331 23.367 1.00 88.81 190 SER A O 1
ATOM 1511 N N . GLU A 1 191 ? -9.139 -13.074 24.332 1.00 86.19 191 GLU A N 1
ATOM 1512 C CA . GLU A 1 191 ? -10.347 -13.916 24.343 1.00 86.19 191 GLU A CA 1
ATOM 1513 C C . GLU A 1 191 ? -11.464 -13.331 25.225 1.00 86.19 191 GLU A C 1
ATOM 1515 O O . GLU A 1 191 ? -12.652 -13.509 24.950 1.00 86.19 191 GLU A O 1
ATOM 1520 N N . ASP A 1 192 ? -11.088 -12.595 26.273 1.00 89.94 192 ASP A N 1
ATOM 1521 C CA . ASP A 1 192 ? -12.021 -12.020 27.240 1.00 89.94 192 ASP A CA 1
ATOM 1522 C C . ASP A 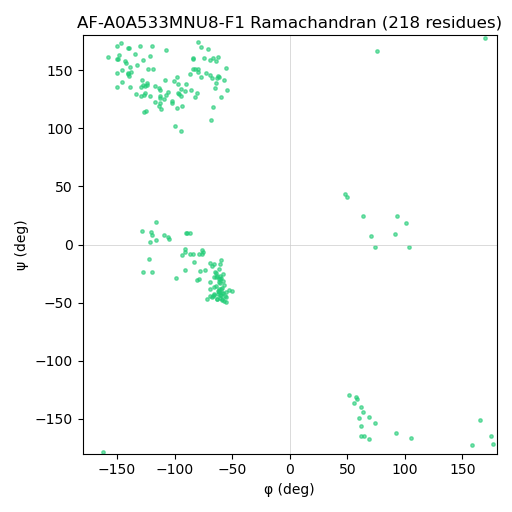1 192 ? -12.633 -10.698 26.776 1.00 89.94 192 ASP A C 1
ATOM 1524 O O . ASP A 1 192 ? -13.639 -10.248 27.339 1.00 89.94 192 ASP A O 1
ATOM 1528 N N . GLY A 1 193 ? -12.067 -10.072 25.746 1.00 93.88 193 GLY A N 1
ATOM 1529 C CA . GLY A 1 193 ? -12.528 -8.781 25.280 1.00 93.88 193 GLY A CA 1
ATOM 1530 C C . GLY A 1 193 ? -11.497 -7.998 24.487 1.00 93.88 193 GLY A C 1
ATOM 1531 O O . GLY A 1 193 ? -10.419 -8.473 24.151 1.00 93.88 193 GLY A O 1
ATOM 1532 N N . SER A 1 194 ? -11.839 -6.755 24.190 1.00 96.31 194 SER A N 1
ATOM 1533 C CA . SER A 1 194 ? -10.931 -5.833 23.513 1.00 96.31 194 SER A CA 1
ATOM 1534 C C . SER A 1 194 ? -11.219 -4.409 23.942 1.00 96.31 194 SER A C 1
ATOM 1536 O O . SER A 1 194 ? -12.383 -4.083 24.160 1.00 96.31 194 SER A O 1
ATOM 1538 N N . TYR A 1 195 ? -10.216 -3.545 24.006 1.00 96.06 195 TYR A N 1
ATOM 1539 C CA . TYR A 1 195 ? -10.451 -2.130 24.274 1.00 96.06 195 TYR A CA 1
ATOM 1540 C C . TYR A 1 195 ? -9.511 -1.226 23.492 1.00 96.06 195 TYR A C 1
ATOM 1542 O O . TYR A 1 195 ? -8.428 -1.638 23.071 1.00 96.06 195 TYR A O 1
ATOM 1550 N N . GLN A 1 196 ? -9.946 0.020 23.325 1.00 97.38 196 GLN A N 1
ATOM 1551 C CA . GLN A 1 196 ? -9.145 1.077 22.729 1.00 97.38 196 GLN A CA 1
ATOM 1552 C C . GLN A 1 196 ? -9.463 2.427 23.372 1.00 97.38 196 GLN A C 1
ATOM 1554 O O . GLN A 1 196 ? -10.628 2.734 23.649 1.00 97.38 196 GLN A O 1
ATOM 1559 N N . ASN A 1 197 ? -8.417 3.223 23.604 1.00 95.94 197 ASN A N 1
ATOM 1560 C CA . ASN A 1 197 ? -8.550 4.596 24.066 1.00 95.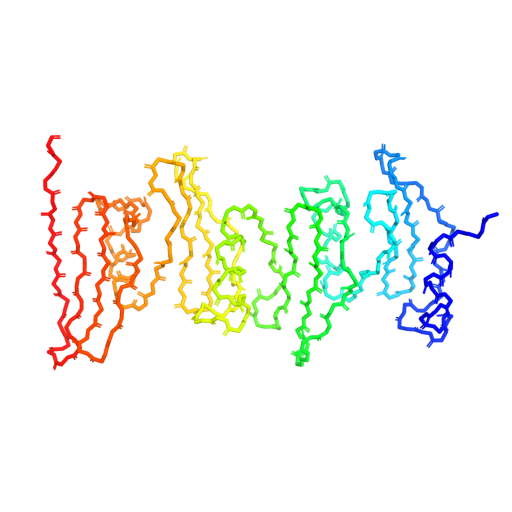94 197 ASN A CA 1
ATOM 1561 C C . ASN A 1 197 ? -8.641 5.547 22.873 1.00 95.94 197 ASN A C 1
ATOM 1563 O O . ASN A 1 197 ? -7.881 5.451 21.908 1.00 95.94 197 ASN A O 1
ATOM 1567 N N . PHE A 1 198 ? -9.545 6.505 22.997 1.00 94.12 198 PHE A N 1
ATOM 1568 C CA . PHE A 1 198 ? -9.760 7.623 22.097 1.00 94.12 198 PHE A CA 1
ATOM 1569 C C . PHE A 1 198 ? -9.583 8.924 22.874 1.00 94.12 198 PHE A C 1
ATOM 1571 O O . PHE A 1 198 ? -9.632 8.947 24.106 1.00 94.12 198 PHE A O 1
ATOM 1578 N N . LYS A 1 199 ? -9.389 10.025 22.152 1.00 91.44 199 LYS A N 1
ATOM 1579 C CA . LYS A 1 199 ? -9.131 11.341 22.746 1.00 91.44 199 LYS A CA 1
ATOM 1580 C C . LYS A 1 199 ? -10.140 11.726 23.838 1.00 91.44 199 LYS A C 1
ATOM 1582 O O . LYS A 1 199 ? -9.740 12.291 24.851 1.00 91.44 199 LYS A O 1
ATOM 1587 N N . HIS A 1 200 ? -11.422 11.420 23.637 1.00 92.38 200 HIS A N 1
ATOM 1588 C CA . HIS A 1 200 ? -12.508 11.799 24.549 1.00 92.38 200 HIS A CA 1
ATOM 1589 C C . HIS A 1 200 ? -13.209 10.603 25.203 1.00 92.38 200 HIS A C 1
ATOM 1591 O O . HIS A 1 200 ? -14.330 10.729 25.695 1.00 92.38 200 HIS A O 1
ATOM 1597 N N . GLY A 1 201 ? -12.580 9.428 25.222 1.00 94.44 201 GLY A N 1
ATOM 1598 C CA . GLY A 1 201 ? -13.193 8.273 25.864 1.00 94.44 201 GLY A CA 1
ATOM 1599 C C . GLY A 1 201 ? -12.494 6.950 25.606 1.00 94.44 201 GLY A C 1
ATOM 1600 O O . GLY A 1 201 ? -11.546 6.856 24.838 1.00 94.44 201 GLY A O 1
ATOM 1601 N N . THR A 1 202 ? -13.007 5.897 26.221 1.00 96.56 202 THR A N 1
ATOM 1602 C CA . THR A 1 202 ? -12.544 4.523 26.040 1.00 96.56 202 THR A CA 1
ATOM 1603 C C . THR A 1 202 ? -13.720 3.662 25.602 1.00 96.56 202 THR A C 1
ATOM 1605 O O . THR A 1 202 ? -14.822 3.783 26.139 1.00 96.56 202 THR A O 1
ATOM 1608 N N . ILE A 1 203 ? -13.492 2.781 24.629 1.00 96.94 203 ILE A N 1
ATOM 1609 C CA . ILE A 1 203 ? -14.474 1.769 24.231 1.00 96.94 203 ILE A CA 1
ATOM 1610 C C . ILE A 1 203 ? -13.924 0.403 24.611 1.00 96.94 203 ILE A C 1
ATOM 1612 O O . ILE A 1 203 ? -12.851 0.010 24.150 1.00 96.94 203 ILE A O 1
ATOM 1616 N N . VAL A 1 204 ? -14.679 -0.323 25.431 1.00 97.06 204 VAL A N 1
ATOM 1617 C CA . VAL A 1 204 ? -14.358 -1.668 25.911 1.00 97.06 204 VAL A CA 1
ATOM 1618 C C . VAL A 1 204 ? -15.418 -2.641 25.411 1.00 97.06 204 VAL A C 1
ATOM 1620 O O . VAL A 1 204 ? -16.616 -2.386 25.46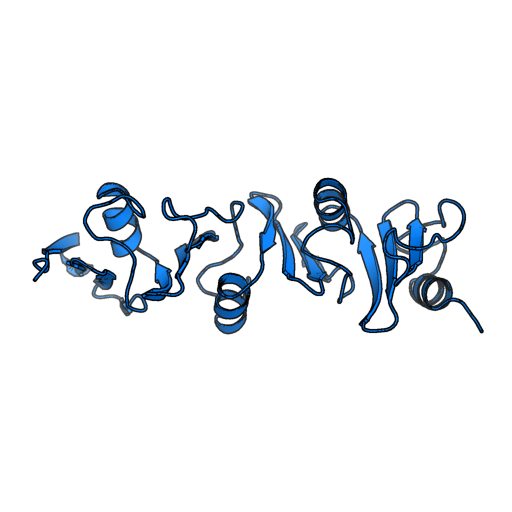9 1.00 97.06 204 VAL A O 1
ATOM 1623 N N . TRP A 1 205 ? -14.985 -3.795 24.934 1.00 96.94 205 TRP A N 1
ATOM 1624 C CA . TRP A 1 205 ? -15.824 -4.937 24.612 1.00 96.94 205 TRP A CA 1
ATOM 1625 C C . TRP A 1 205 ? -15.520 -6.069 25.585 1.00 96.94 205 TRP A C 1
ATOM 1627 O O . TRP A 1 205 ? -14.372 -6.491 25.693 1.00 96.94 205 TRP A O 1
ATOM 1637 N N . HIS A 1 206 ? -16.551 -6.590 26.244 1.00 95.75 206 HIS A N 1
ATOM 1638 C CA . HIS A 1 206 ? -16.476 -7.749 27.126 1.00 95.75 206 HIS A CA 1
ATOM 1639 C C . HIS A 1 206 ? -16.969 -8.992 26.379 1.00 95.75 206 HIS A C 1
ATOM 1641 O O . HIS A 1 206 ? -18.177 -9.206 26.236 1.00 95.75 206 HIS A O 1
ATOM 1647 N N . GLY A 1 207 ? -16.039 -9.831 25.918 1.00 92.44 207 GLY A N 1
ATOM 1648 C CA . GLY A 1 207 ? -16.315 -10.984 25.056 1.00 92.44 207 GLY A CA 1
ATOM 1649 C C . GLY A 1 207 ? -17.280 -11.990 25.679 1.00 92.44 207 GLY A C 1
ATOM 1650 O O . GLY A 1 207 ? -18.269 -12.366 25.051 1.00 92.44 207 GLY A O 1
ATOM 1651 N N . LYS A 1 208 ? -17.062 -12.351 26.950 1.00 92.12 208 LYS A N 1
ATOM 1652 C CA . LYS A 1 208 ? -17.906 -13.313 27.688 1.00 92.12 208 LYS A CA 1
ATOM 1653 C C . LYS A 1 208 ? -19.347 -12.840 27.888 1.00 92.12 208 LYS A C 1
ATOM 1655 O O . LYS A 1 208 ? -20.269 -13.645 27.885 1.00 92.12 208 LYS A O 1
ATOM 1660 N N . GLN A 1 209 ? -19.532 -11.539 28.085 1.00 94.12 209 GLN A N 1
ATOM 1661 C CA . GLN A 1 209 ? -20.832 -10.928 28.387 1.00 94.12 209 GLN A CA 1
ATOM 1662 C C . GLN A 1 209 ? -21.548 -10.438 27.126 1.00 94.12 209 GLN A C 1
ATOM 1664 O O . GLN A 1 209 ? -22.694 -10.009 27.200 1.00 94.12 209 GLN A O 1
ATOM 1669 N N . GLN A 1 210 ? -20.851 -10.461 25.988 1.00 92.56 210 GLN A N 1
ATOM 1670 C CA . GLN A 1 210 ? -21.273 -9.850 24.736 1.00 92.56 210 GLN A CA 1
ATOM 1671 C C . GLN A 1 210 ? -21.761 -8.402 24.902 1.00 92.56 210 GLN A C 1
ATOM 1673 O O . GLN A 1 210 ? -22.774 -7.996 24.332 1.00 92.56 210 GLN A O 1
ATOM 1678 N N . LYS A 1 211 ? -21.031 -7.615 25.699 1.00 95.31 211 LYS A N 1
ATOM 1679 C CA . LYS A 1 211 ? -21.411 -6.248 26.067 1.00 95.31 211 LYS A CA 1
ATOM 1680 C C . LYS A 1 211 ? -20.319 -5.251 25.695 1.00 95.31 211 LYS A C 1
ATOM 1682 O O . LYS A 1 211 ? -19.140 -5.510 25.917 1.00 95.31 211 LYS A O 1
ATOM 1687 N N . VAL A 1 212 ? -20.732 -4.096 25.180 1.00 96.25 212 VAL A N 1
ATOM 1688 C CA . VAL A 1 212 ? -19.875 -2.915 25.015 1.00 96.25 212 VAL A CA 1
ATOM 1689 C C . VAL A 1 212 ? -20.052 -2.006 26.231 1.00 96.25 212 VAL A C 1
ATOM 1691 O O . VAL A 1 212 ? -21.183 -1.750 26.649 1.00 96.25 212 VAL A O 1
ATOM 1694 N N . ASP A 1 213 ? -18.943 -1.529 26.781 1.00 96.00 213 ASP A N 1
ATOM 1695 C CA . ASP A 1 213 ? -18.895 -0.437 27.745 1.00 96.00 213 ASP A CA 1
ATOM 1696 C C . ASP A 1 213 ? -18.203 0.777 27.112 1.00 96.00 213 ASP A C 1
ATOM 1698 O O . ASP A 1 213 ? -17.170 0.649 26.451 1.00 96.00 213 ASP A O 1
ATOM 1702 N N . ILE A 1 214 ? -18.817 1.947 27.265 1.00 95.19 214 ILE A N 1
ATOM 1703 C CA . ILE A 1 214 ? -18.396 3.195 26.627 1.00 95.19 214 ILE A CA 1
ATOM 1704 C C . ILE A 1 214 ? -18.195 4.216 27.734 1.00 95.19 214 ILE A C 1
ATOM 1706 O O . ILE A 1 214 ? -19.144 4.596 28.418 1.00 95.19 214 ILE A O 1
ATOM 1710 N N . GLN A 1 215 ? -16.954 4.654 27.901 1.00 94.69 215 GLN A N 1
ATOM 1711 C CA . GLN A 1 215 ? -16.549 5.570 28.958 1.00 94.69 215 GLN A CA 1
ATOM 1712 C C . GLN A 1 215 ? -16.173 6.897 28.311 1.00 94.69 215 GLN A C 1
ATOM 1714 O O . GLN A 1 215 ? -15.249 6.944 27.507 1.00 94.69 215 GLN A O 1
ATOM 1719 N N . GLU A 1 216 ? -16.900 7.965 28.621 1.00 92.06 216 GLU A N 1
ATOM 1720 C CA . GLU A 1 216 ? -16.589 9.310 28.130 1.00 92.06 216 GLU A CA 1
ATOM 1721 C C . GLU A 1 216 ? -15.662 10.020 29.116 1.00 92.06 216 GLU A C 1
ATOM 1723 O O . GLU A 1 216 ? -15.929 10.049 30.318 1.00 92.06 216 GLU A O 1
ATOM 1728 N N . HIS A 1 217 ? -14.590 10.618 28.598 1.00 84.75 217 HIS A N 1
ATOM 1729 C CA . HIS A 1 217 ? -13.686 11.459 29.378 1.00 84.75 217 HIS A CA 1
ATOM 1730 C C . HIS A 1 217 ? -14.018 12.917 29.069 1.00 84.75 217 HIS A C 1
ATOM 1732 O O . HIS A 1 217 ? -13.998 13.329 27.907 1.00 84.75 217 HIS A O 1
ATOM 1738 N N . GLY A 1 218 ? -14.364 13.692 30.099 1.00 65.12 218 GLY A N 1
ATOM 1739 C CA . GLY A 1 218 ? -14.712 15.102 29.937 1.00 65.12 218 GLY A CA 1
ATOM 1740 C C . GLY A 1 218 ? -13.583 15.892 29.274 1.00 65.12 218 GLY A C 1
ATOM 1741 O O . GLY A 1 218 ? -12.405 15.674 29.559 1.00 65.12 218 GLY A O 1
ATOM 1742 N N . THR A 1 219 ? -13.941 16.828 28.397 1.00 56.28 219 THR A N 1
ATOM 1743 C CA . THR A 1 219 ? -13.019 17.877 27.958 1.00 56.28 219 THR A CA 1
ATOM 1744 C C . THR A 1 219 ? -12.773 18.794 29.150 1.00 56.28 219 THR A C 1
ATOM 1746 O O . THR A 1 219 ? -13.693 19.503 29.560 1.00 56.28 219 THR A O 1
ATOM 1749 N N . ALA A 1 220 ? -11.582 18.720 29.745 1.00 42.00 220 ALA A N 1
ATOM 1750 C CA . ALA A 1 220 ? -11.124 19.752 30.671 1.00 42.00 220 ALA A CA 1
ATOM 1751 C C . ALA A 1 220 ? -11.065 21.117 29.968 1.00 42.00 220 ALA A C 1
ATOM 1753 O O . ALA A 1 220 ? -10.743 21.133 28.754 1.00 42.00 220 ALA A O 1
#

Foldseek 3Di:
DDDLQVVVCVVQVHQPGPQHHWDDDWDADPVNQWIKIHGPFWIWIAGPVQGIEIDGDQARVVCVVQVHLPHQQHAWNYYWADPPPPWIKTHGPFWIWTADPQQGIETDGDPQRVVCVVQVHCPHQQHHFRDYWDAAPVRAKIWTHGPFWIWIAGPVQGIEIDGDDQRVVCVVQVNCHGPQHAWRDYWDDDCQWIKTHGPFWIWIAGNVVRDIDIGGHDDD